Protein AF-A0A316LU57-F1 (afdb_monomer_lite)

Sequence (268 aa):
MQSTTDGSRRRGNLIFAAIFVLILFAVPAATWLSPRQDISEIENRRLASAPELTRESLLSGDYFLDWETYFKDHVVLRGAMIKGNTWLSLNLLDRVVVNDIVPVENRLLPYLTPPTETGGAASAEAMADRLALLSEAVASYGGTFLYVGVPTQMTVFADEYPSYLYSGAELRAEAAAAFSAALAERDIAFLDMAQVFDENGGAKTYYMSTDHHYTLKGAFLVYQTLCERLTSMGYVIPTLTENDLLFSAVEAPFLGSRSRALYYLPRL

Foldseek 3Di:
DVVVVVVVVVVVVVVVVVVVVCCVPVFVVCLVVDDDDQADPLVGDGQQDQDDDDPVCVVVVVNVVSVVSNCQRRGPCNVVVLLVVLCCCVPPVVPCADLQWGDFDQAIDGADDDDPDQCLLVVLLVVLVVVLVVQVVQVVVVHGAEAEDDDWPLQQCLVRRDPPGHSCNVSVVVSVVSNVVSNVVSVHHYHYCQVVQCVVPGPNQFPDRQAGDGDVVNVLSSQQVVCVVVVVVVDDDDRDDPVNDDDDDDPDDDDYSNCSSSVVPDDD

Structure (mmCIF, N/CA/C/O backbone):
data_AF-A0A316LU57-F1
#
_entry.id   AF-A0A316LU57-F1
#
loop_
_atom_site.group_PDB
_atom_site.id
_atom_site.type_symbol
_atom_site.label_atom_id
_atom_site.label_alt_id
_atom_site.label_comp_id
_atom_site.label_asym_id
_atom_site.label_entity_id
_atom_site.label_seq_id
_atom_site.pdbx_PDB_ins_code
_atom_site.Cartn_x
_atom_site.Cartn_y
_atom_site.Cartn_z
_atom_site.occupancy
_atom_site.B_iso_or_equiv
_atom_site.auth_seq_id
_atom_site.auth_comp_id
_atom_site.auth_asym_id
_atom_site.auth_atom_id
_atom_site.pdbx_PDB_model_num
ATOM 1 N N . MET A 1 1 ? 30.767 18.022 -54.581 1.00 50.81 1 MET A N 1
ATOM 2 C CA . MET A 1 1 ? 30.118 18.057 -53.248 1.00 50.81 1 MET A CA 1
ATOM 3 C C . MET A 1 1 ? 29.005 17.011 -53.061 1.00 50.81 1 MET A C 1
ATOM 5 O O . MET A 1 1 ? 28.656 16.748 -51.923 1.00 50.81 1 MET A O 1
ATOM 9 N N . GLN A 1 2 ? 28.478 16.378 -54.126 1.00 50.75 2 GLN A N 1
ATOM 10 C CA . GLN A 1 2 ? 27.462 15.306 -54.041 1.00 50.75 2 GLN A CA 1
ATOM 11 C C . GLN A 1 2 ? 28.020 13.880 -53.819 1.00 50.75 2 GLN A C 1
ATOM 13 O O . GLN A 1 2 ? 27.315 13.045 -53.271 1.00 50.75 2 GLN A O 1
ATOM 18 N N . SER A 1 3 ? 29.268 13.569 -54.199 1.00 55.88 3 SER A N 1
ATOM 19 C CA . SER A 1 3 ? 29.820 12.206 -54.033 1.00 55.88 3 SER A CA 1
ATOM 20 C C . SER A 1 3 ? 30.297 11.898 -52.606 1.00 55.88 3 SER A C 1
ATOM 22 O O . SER A 1 3 ? 30.293 10.749 -52.169 1.00 55.88 3 SER A O 1
ATOM 24 N N . THR A 1 4 ? 30.686 12.925 -51.848 1.00 56.72 4 THR A N 1
ATOM 25 C CA . THR A 1 4 ? 31.168 12.787 -50.467 1.00 56.72 4 THR A CA 1
ATOM 26 C C . THR A 1 4 ? 30.031 12.528 -49.478 1.00 56.72 4 THR A C 1
ATOM 28 O O . THR A 1 4 ? 30.238 11.830 -48.484 1.00 56.72 4 THR A O 1
ATOM 31 N N . THR A 1 5 ? 28.829 13.038 -49.763 1.00 59.91 5 THR A N 1
ATOM 32 C CA . THR A 1 5 ? 27.614 12.831 -48.961 1.00 59.91 5 THR A CA 1
ATOM 33 C C . THR A 1 5 ? 26.999 11.446 -49.167 1.00 59.91 5 THR A C 1
ATOM 35 O O . THR A 1 5 ? 26.408 10.900 -48.240 1.00 59.91 5 THR A O 1
ATOM 38 N N . ASP A 1 6 ? 27.179 10.836 -50.339 1.00 64.00 6 ASP A N 1
ATOM 39 C CA . ASP A 1 6 ? 26.691 9.483 -50.631 1.00 64.00 6 ASP A CA 1
ATOM 40 C C . ASP A 1 6 ? 27.569 8.399 -49.970 1.00 64.00 6 ASP A C 1
ATOM 42 O O . ASP A 1 6 ? 27.085 7.479 -49.306 1.00 64.00 6 ASP A O 1
ATOM 46 N N . GLY A 1 7 ? 28.895 8.578 -50.013 1.00 72.25 7 GLY A N 1
ATOM 47 C CA . GLY A 1 7 ? 29.845 7.688 -49.337 1.00 72.25 7 GLY A CA 1
ATOM 48 C C . GLY A 1 7 ? 29.802 7.754 -47.802 1.00 72.25 7 GLY A C 1
ATOM 49 O O . GLY A 1 7 ? 30.147 6.773 -47.137 1.00 72.25 7 GLY A O 1
ATOM 50 N N . SER A 1 8 ? 29.403 8.884 -47.206 1.00 73.31 8 SER A N 1
ATOM 51 C CA . SER A 1 8 ? 29.189 8.990 -45.752 1.00 73.31 8 SER A CA 1
ATOM 52 C C . SER A 1 8 ? 27.861 8.361 -45.322 1.00 73.31 8 SER A C 1
ATOM 54 O O . SER A 1 8 ? 27.846 7.611 -44.347 1.00 73.31 8 SER A O 1
ATOM 56 N N . ARG A 1 9 ? 26.782 8.559 -46.093 1.00 78.88 9 ARG A N 1
ATOM 57 C CA . ARG A 1 9 ? 25.483 7.895 -45.879 1.00 78.88 9 ARG A CA 1
ATOM 58 C C . ARG A 1 9 ? 25.586 6.375 -45.985 1.00 78.88 9 ARG A C 1
ATOM 60 O O . ARG A 1 9 ? 25.105 5.673 -45.102 1.00 78.88 9 ARG A O 1
ATOM 67 N N . ARG A 1 10 ? 26.288 5.854 -46.998 1.00 84.69 10 ARG A N 1
ATOM 68 C CA . ARG A 1 10 ? 26.511 4.405 -47.157 1.00 84.69 10 ARG A CA 1
ATOM 69 C C . ARG A 1 10 ? 27.282 3.796 -45.983 1.00 84.69 10 ARG A C 1
ATOM 71 O O . ARG A 1 10 ? 26.919 2.724 -45.512 1.00 84.69 10 ARG A O 1
ATOM 78 N N . ARG A 1 11 ? 28.319 4.482 -45.485 1.00 89.25 11 ARG A N 1
ATOM 79 C CA . ARG A 1 11 ? 29.064 4.056 -44.285 1.00 89.25 11 ARG A CA 1
ATOM 80 C C . ARG A 1 11 ? 28.195 4.105 -43.029 1.00 89.25 11 ARG A C 1
ATOM 82 O O . ARG A 1 11 ? 28.211 3.147 -42.267 1.00 89.25 11 ARG A O 1
ATOM 89 N N . GLY A 1 12 ? 27.404 5.163 -42.854 1.00 91.44 12 GLY A N 1
ATOM 90 C CA . GLY A 1 12 ? 26.439 5.272 -41.757 1.00 91.44 12 GLY A CA 1
ATOM 91 C C . GLY A 1 12 ? 25.427 4.124 -41.753 1.00 91.44 12 GLY A C 1
ATOM 92 O O . GLY A 1 12 ? 25.248 3.476 -40.727 1.00 91.44 12 GLY A O 1
ATOM 93 N N . ASN A 1 13 ? 24.850 3.800 -42.913 1.00 93.12 13 ASN A N 1
ATOM 94 C CA . ASN A 1 13 ? 23.904 2.690 -43.054 1.00 93.12 13 ASN A CA 1
ATOM 95 C C . ASN A 1 13 ? 24.547 1.330 -42.753 1.00 93.12 13 ASN A C 1
ATOM 97 O O . ASN A 1 13 ? 23.922 0.496 -42.107 1.00 93.12 13 ASN A O 1
ATOM 101 N N . LEU A 1 14 ? 25.792 1.107 -43.190 1.00 94.38 14 LEU A N 1
ATOM 102 C CA . LEU A 1 14 ? 26.527 -0.126 -42.885 1.00 94.38 14 LEU A CA 1
ATOM 103 C C . LEU A 1 14 ? 26.808 -0.266 -41.387 1.00 94.38 14 LEU A C 1
ATOM 105 O O . LEU A 1 14 ? 26.618 -1.345 -40.837 1.00 94.38 14 LEU A O 1
ATOM 109 N N . ILE A 1 15 ? 27.221 0.817 -40.725 1.00 95.44 15 ILE A N 1
ATOM 110 C CA . ILE A 1 15 ? 27.455 0.826 -39.275 1.00 95.44 15 ILE A CA 1
ATOM 111 C C . ILE A 1 15 ? 26.146 0.556 -38.529 1.00 95.44 15 ILE A C 1
ATOM 113 O O . ILE A 1 15 ? 26.107 -0.313 -37.664 1.00 95.44 15 ILE A O 1
ATOM 117 N N . PHE A 1 16 ? 25.065 1.249 -38.894 1.00 95.12 16 PHE A N 1
ATOM 118 C CA . PHE A 1 16 ? 23.748 1.034 -38.299 1.00 95.12 16 PHE A CA 1
ATOM 119 C C . PHE A 1 16 ? 23.271 -0.412 -38.480 1.00 95.12 16 PHE A C 1
ATOM 121 O O . PHE A 1 16 ? 22.881 -1.049 -37.506 1.00 95.12 16 PHE A O 1
ATOM 128 N N . ALA A 1 17 ? 23.355 -0.955 -39.699 1.00 96.00 17 ALA A N 1
ATOM 129 C CA . ALA A 1 17 ? 22.967 -2.333 -39.983 1.00 96.00 17 ALA A CA 1
ATOM 130 C C . ALA A 1 17 ? 23.818 -3.341 -39.196 1.00 96.00 17 ALA A C 1
ATOM 132 O O . ALA A 1 17 ? 23.274 -4.290 -38.638 1.00 96.00 17 ALA A O 1
ATOM 133 N N . ALA A 1 18 ? 25.133 -3.119 -39.099 1.00 96.19 18 ALA A N 1
ATOM 134 C CA . ALA A 1 18 ? 26.024 -3.970 -38.315 1.00 96.19 18 ALA A CA 1
ATOM 135 C C . ALA A 1 18 ? 25.667 -3.951 -36.821 1.00 96.19 18 ALA A C 1
ATOM 137 O O . ALA A 1 18 ? 25.602 -5.009 -36.201 1.00 96.19 18 ALA A O 1
ATOM 138 N N . ILE A 1 19 ? 25.381 -2.774 -36.253 1.00 96.31 19 ILE A N 1
ATOM 139 C CA . ILE A 1 19 ? 24.942 -2.633 -34.856 1.00 96.31 19 ILE A CA 1
ATOM 140 C C . ILE A 1 19 ? 23.584 -3.307 -34.643 1.00 96.31 19 ILE A C 1
ATOM 142 O O . ILE A 1 19 ? 23.409 -4.030 -33.666 1.00 96.31 19 ILE A O 1
ATOM 146 N N . PHE A 1 20 ? 22.634 -3.105 -35.556 1.00 96.06 20 PHE A N 1
ATOM 147 C CA . PHE A 1 20 ? 21.313 -3.721 -35.476 1.00 96.06 20 PHE A CA 1
ATOM 148 C C . PHE A 1 20 ? 21.409 -5.249 -35.474 1.00 96.06 20 PHE A C 1
ATOM 150 O O . PHE A 1 20 ? 20.868 -5.893 -34.580 1.00 96.06 20 PHE A O 1
ATOM 157 N N . VAL A 1 21 ? 22.153 -5.824 -36.424 1.00 96.62 21 VAL A N 1
ATOM 158 C CA . VAL A 1 21 ? 22.388 -7.273 -36.500 1.00 96.62 21 VAL A CA 1
ATOM 159 C C . VAL A 1 21 ? 23.116 -7.772 -35.253 1.00 96.62 21 VAL A C 1
ATOM 161 O O . VAL A 1 21 ? 22.731 -8.798 -34.695 1.00 96.62 21 VAL A O 1
ATOM 164 N N . LEU A 1 22 ? 24.125 -7.038 -34.774 1.00 95.94 22 LEU A N 1
ATOM 165 C CA . LEU A 1 22 ? 24.831 -7.384 -33.543 1.00 95.94 22 LEU A CA 1
ATOM 166 C C . LEU A 1 22 ? 23.862 -7.477 -32.361 1.00 95.94 22 LEU A C 1
ATOM 168 O O . LEU A 1 22 ? 23.855 -8.494 -31.681 1.00 95.94 22 LEU A O 1
ATOM 172 N N . ILE A 1 23 ? 23.025 -6.463 -32.131 1.00 93.56 23 ILE A N 1
ATOM 173 C CA . ILE A 1 23 ? 22.055 -6.451 -31.023 1.00 93.56 23 ILE A CA 1
ATOM 174 C C . ILE A 1 23 ? 21.020 -7.568 -31.191 1.00 93.56 23 ILE A C 1
ATOM 176 O O . ILE A 1 23 ? 20.732 -8.278 -30.225 1.00 93.56 23 ILE A O 1
ATOM 180 N N . LEU A 1 24 ? 20.509 -7.752 -32.415 1.00 93.50 24 LEU A N 1
ATOM 181 C CA . LEU A 1 24 ? 19.488 -8.745 -32.750 1.00 93.50 24 LEU A CA 1
ATOM 182 C C . LEU A 1 24 ? 19.906 -10.166 -32.360 1.00 93.50 24 LEU A C 1
ATOM 184 O O . LEU A 1 24 ? 19.064 -10.936 -31.910 1.00 93.50 24 LEU A O 1
ATOM 188 N N . PHE A 1 25 ? 21.189 -10.509 -32.499 1.00 94.25 25 PHE A N 1
ATOM 189 C CA . PHE A 1 25 ? 21.699 -11.831 -32.125 1.00 94.25 25 PHE A CA 1
ATOM 190 C C . PHE A 1 25 ? 22.357 -11.866 -30.741 1.00 94.25 25 PHE A C 1
ATOM 192 O O . PHE A 1 25 ? 22.229 -12.865 -30.032 1.00 94.25 25 PHE A O 1
ATOM 199 N N . ALA A 1 26 ? 23.027 -10.791 -30.319 1.00 93.69 26 ALA A N 1
ATOM 200 C CA . ALA A 1 26 ? 23.729 -10.752 -29.039 1.00 93.69 26 ALA A CA 1
ATOM 201 C C . ALA A 1 26 ? 22.768 -10.775 -27.844 1.00 93.69 26 ALA A C 1
ATOM 203 O O . ALA A 1 26 ? 23.046 -11.478 -26.876 1.00 93.69 26 ALA A O 1
ATOM 204 N N . VAL A 1 27 ? 21.640 -10.054 -27.897 1.00 91.25 27 VAL A N 1
ATOM 205 C CA . VAL A 1 27 ? 20.688 -9.997 -26.771 1.00 91.25 27 VAL A CA 1
ATOM 206 C C . VAL A 1 27 ? 20.022 -11.356 -26.514 1.00 91.25 27 VAL A C 1
ATOM 208 O O . VAL A 1 27 ? 20.055 -11.801 -25.363 1.00 91.25 27 VAL A O 1
ATOM 211 N N . PRO A 1 28 ? 19.481 -12.073 -27.522 1.00 90.56 28 PRO A N 1
ATOM 212 C CA . PRO A 1 28 ? 18.966 -13.426 -27.312 1.00 90.56 28 PRO A CA 1
ATOM 213 C C . PRO A 1 28 ? 20.042 -14.410 -26.850 1.00 90.56 28 PRO A C 1
ATOM 215 O O . PRO A 1 28 ? 19.800 -15.176 -25.920 1.00 90.56 28 PRO A O 1
ATOM 218 N N . ALA A 1 29 ? 21.245 -14.362 -27.437 1.00 92.62 29 ALA A N 1
ATOM 219 C CA . ALA A 1 29 ? 22.346 -15.235 -27.029 1.00 92.62 29 ALA A CA 1
ATOM 220 C C . ALA A 1 29 ? 22.751 -14.994 -25.565 1.00 92.62 29 ALA A C 1
ATOM 222 O O . ALA A 1 29 ? 22.874 -15.937 -24.788 1.00 92.62 29 ALA A O 1
ATOM 223 N N . ALA A 1 30 ? 22.895 -13.732 -25.159 1.00 92.44 30 ALA A N 1
ATOM 224 C CA . ALA A 1 30 ? 23.209 -13.368 -23.782 1.00 92.44 30 ALA A CA 1
ATOM 225 C C . ALA A 1 30 ? 22.071 -13.719 -22.810 1.00 92.44 30 ALA A C 1
ATOM 227 O O . ALA A 1 30 ? 22.340 -14.171 -21.700 1.00 92.44 30 ALA A O 1
ATOM 228 N N . THR A 1 31 ? 20.812 -13.568 -23.226 1.00 90.31 31 THR A N 1
ATOM 229 C CA . THR A 1 31 ? 19.633 -13.996 -22.452 1.00 90.31 31 THR A CA 1
ATOM 230 C C . THR A 1 31 ? 19.647 -15.506 -22.223 1.00 90.31 31 THR A C 1
ATOM 232 O O . THR A 1 31 ? 19.465 -15.960 -21.099 1.00 90.31 31 THR A O 1
ATOM 235 N N . TRP A 1 32 ? 19.942 -16.288 -23.263 1.00 87.12 32 TRP A N 1
ATOM 236 C CA . TRP A 1 32 ? 20.039 -17.744 -23.166 1.00 87.12 32 TRP A CA 1
ATOM 237 C C . TRP A 1 32 ? 21.172 -18.211 -22.241 1.00 87.12 32 TRP A C 1
ATOM 239 O O . TRP A 1 32 ? 21.020 -19.203 -21.531 1.00 87.12 32 TRP A O 1
ATOM 249 N N . LEU A 1 33 ? 22.302 -17.497 -22.250 1.00 90.69 33 LEU A N 1
ATOM 250 C CA . LEU A 1 33 ? 23.483 -17.801 -21.434 1.00 90.69 33 LEU A CA 1
ATOM 251 C C . LEU A 1 33 ? 23.401 -17.264 -19.996 1.00 90.69 33 LEU A C 1
ATOM 253 O O . LEU A 1 33 ? 24.218 -17.648 -19.160 1.00 90.69 33 LEU A O 1
ATOM 257 N N . SER A 1 34 ? 22.465 -16.358 -19.705 1.00 86.38 34 SER A N 1
ATOM 258 C CA . SER A 1 34 ? 22.347 -15.744 -18.381 1.00 86.38 34 SER A CA 1
ATOM 259 C C . SER A 1 34 ? 21.804 -16.739 -17.347 1.00 86.38 34 SER A C 1
ATOM 261 O O . SER A 1 34 ? 20.957 -17.572 -17.685 1.00 86.38 34 SER A O 1
ATOM 263 N N . PRO A 1 35 ? 22.244 -16.655 -16.076 1.00 85.00 35 PRO A N 1
ATOM 264 C CA . PRO A 1 35 ? 21.660 -17.443 -14.998 1.00 85.00 35 PRO A CA 1
ATOM 265 C C . PRO A 1 35 ? 20.152 -17.207 -14.919 1.00 85.00 35 PRO A C 1
ATOM 267 O O . PRO A 1 35 ? 19.694 -16.063 -14.927 1.00 85.00 35 PRO A O 1
ATOM 270 N N . ARG A 1 36 ? 19.386 -18.294 -14.844 1.00 84.38 36 ARG A N 1
ATOM 271 C CA . ARG A 1 36 ? 17.930 -18.214 -14.727 1.00 84.38 36 ARG A CA 1
ATOM 272 C C . ARG A 1 36 ? 17.544 -17.831 -13.304 1.00 84.38 36 ARG A C 1
ATOM 274 O O . ARG A 1 36 ? 18.187 -18.260 -12.347 1.00 84.38 36 ARG A O 1
ATOM 281 N N . GLN A 1 37 ? 16.501 -17.020 -13.189 1.00 84.94 37 GLN A N 1
ATOM 282 C CA . GLN A 1 37 ? 15.924 -16.602 -11.920 1.00 84.94 37 GLN A CA 1
ATOM 283 C C . GLN A 1 37 ? 14.461 -17.022 -11.912 1.00 84.94 37 GLN A C 1
ATOM 285 O O . GLN A 1 37 ? 13.738 -16.730 -12.854 1.00 84.94 37 GLN A O 1
ATOM 290 N N . ASP A 1 38 ? 14.009 -17.661 -10.840 1.00 89.50 38 ASP A N 1
ATOM 291 C CA . ASP A 1 38 ? 12.598 -18.051 -10.725 1.00 89.50 38 ASP A CA 1
ATOM 292 C C . ASP A 1 38 ? 11.740 -16.932 -10.115 1.00 89.50 38 ASP A C 1
ATOM 294 O O . ASP A 1 38 ? 10.510 -16.962 -10.175 1.00 89.50 38 ASP A O 1
ATOM 298 N N . ILE A 1 39 ? 12.383 -15.943 -9.488 1.00 89.81 39 ILE A N 1
ATOM 299 C CA . ILE A 1 39 ? 11.737 -14.878 -8.723 1.00 89.81 39 ILE A CA 1
ATOM 300 C C . ILE A 1 39 ? 12.392 -13.540 -9.066 1.00 89.81 39 ILE A C 1
ATOM 302 O O . ILE A 1 39 ? 13.615 -13.414 -9.060 1.00 89.81 39 ILE A O 1
ATOM 306 N N . SER A 1 40 ? 11.559 -12.527 -9.305 1.00 89.31 40 SER A N 1
ATOM 307 C CA . SER A 1 40 ? 11.976 -11.127 -9.320 1.00 89.31 40 SER A CA 1
ATOM 308 C C . SER A 1 40 ? 11.732 -10.524 -7.943 1.00 89.31 40 SER A C 1
ATOM 310 O O . SER A 1 40 ? 10.586 -10.305 -7.548 1.00 89.31 40 SER A O 1
ATOM 312 N N . GLU A 1 41 ? 12.806 -10.249 -7.201 1.00 87.81 41 GLU A N 1
ATOM 313 C CA . GLU A 1 41 ? 12.719 -9.632 -5.870 1.00 87.81 41 GLU A CA 1
ATOM 314 C C . GLU A 1 41 ? 12.134 -8.216 -5.932 1.00 87.81 41 GLU A C 1
ATOM 316 O O . GLU A 1 41 ? 11.366 -7.826 -5.054 1.00 87.81 41 GLU A O 1
ATOM 321 N N . ILE A 1 42 ? 12.459 -7.460 -6.989 1.00 88.81 42 ILE A N 1
ATOM 322 C CA . ILE A 1 42 ? 11.972 -6.090 -7.190 1.00 88.81 42 ILE A CA 1
ATOM 323 C C . ILE A 1 42 ? 10.477 -6.078 -7.517 1.00 88.81 42 ILE A C 1
ATOM 325 O O . ILE A 1 42 ? 9.725 -5.306 -6.931 1.00 88.81 42 ILE A O 1
ATOM 329 N N . GLU A 1 43 ? 10.014 -6.942 -8.417 1.00 85.06 43 GLU A N 1
ATOM 330 C CA . GLU A 1 43 ? 8.584 -7.003 -8.756 1.00 85.06 43 GLU A CA 1
ATOM 331 C C . GLU A 1 43 ? 7.772 -7.851 -7.772 1.00 85.06 43 GLU A C 1
ATOM 333 O O . GLU A 1 43 ? 6.548 -7.863 -7.851 1.00 85.06 43 GLU A O 1
ATOM 338 N N . ASN A 1 44 ? 8.435 -8.557 -6.850 1.00 88.69 44 ASN A N 1
ATOM 339 C CA . ASN A 1 44 ? 7.812 -9.439 -5.866 1.00 88.69 44 ASN A CA 1
ATOM 340 C C . ASN A 1 44 ? 6.886 -10.492 -6.493 1.00 88.69 44 ASN A C 1
ATOM 342 O O . ASN A 1 44 ? 5.774 -10.726 -6.016 1.00 88.69 44 ASN A O 1
ATOM 346 N N . ARG A 1 45 ? 7.343 -11.119 -7.581 1.00 91.12 45 ARG A N 1
ATOM 347 C CA . ARG A 1 45 ? 6.594 -12.160 -8.293 1.00 91.12 45 ARG A CA 1
ATOM 348 C C . ARG A 1 45 ? 7.506 -13.266 -8.799 1.00 91.12 45 ARG A C 1
ATOM 350 O O . ARG A 1 45 ? 8.709 -13.068 -8.979 1.00 91.12 45 ARG A O 1
ATOM 357 N N . ARG A 1 46 ? 6.901 -14.414 -9.095 1.00 93.44 46 ARG A N 1
ATOM 358 C CA . ARG A 1 46 ? 7.558 -15.468 -9.867 1.00 93.44 46 ARG A CA 1
ATOM 359 C C . ARG A 1 46 ? 7.695 -15.047 -11.328 1.00 93.44 46 ARG A C 1
ATOM 361 O O . ARG A 1 46 ? 6.805 -14.388 -11.876 1.00 93.44 46 ARG A O 1
ATOM 368 N N . LEU A 1 47 ? 8.821 -15.413 -11.924 1.00 93.00 47 LEU A N 1
ATOM 369 C CA . LEU A 1 47 ? 9.054 -15.275 -13.354 1.00 93.00 47 LEU A CA 1
ATOM 370 C C . LEU A 1 47 ? 8.475 -16.489 -14.080 1.00 93.00 47 LEU A C 1
ATOM 372 O O . LEU A 1 47 ? 8.382 -17.581 -13.511 1.00 93.00 47 LEU A O 1
ATOM 376 N N . ALA A 1 48 ? 8.041 -16.287 -15.321 1.00 93.25 48 ALA A N 1
ATOM 377 C CA . ALA A 1 48 ? 7.479 -17.358 -16.130 1.00 93.25 48 ALA A CA 1
ATOM 378 C C . ALA A 1 48 ? 8.481 -18.511 -16.278 1.00 93.25 48 ALA A C 1
ATOM 380 O O . ALA A 1 48 ? 9.657 -18.296 -16.552 1.00 93.25 48 ALA A O 1
ATOM 381 N N . SER A 1 49 ? 8.029 -19.747 -16.094 1.00 91.75 49 SER A N 1
ATOM 382 C CA . SER A 1 49 ? 8.860 -20.927 -16.342 1.00 91.75 49 SER A CA 1
ATOM 383 C C . SER A 1 49 ? 8.905 -21.249 -17.835 1.00 91.75 49 SER A C 1
ATOM 385 O O . SER A 1 49 ? 8.062 -20.785 -18.602 1.00 91.75 49 SER A O 1
ATOM 387 N N . ALA A 1 50 ? 9.904 -22.025 -18.263 1.00 90.38 50 ALA A N 1
ATOM 388 C CA . ALA A 1 50 ? 9.971 -22.464 -19.653 1.00 90.38 50 ALA A CA 1
ATOM 389 C C . ALA A 1 50 ? 8.715 -23.297 -19.977 1.00 90.38 50 ALA A C 1
ATOM 391 O O . ALA A 1 50 ? 8.423 -24.231 -19.225 1.00 90.38 50 ALA A O 1
ATOM 392 N N . PRO A 1 51 ? 7.971 -22.972 -21.046 1.00 91.38 51 PRO A N 1
ATOM 393 C CA . PRO A 1 51 ? 6.711 -23.641 -21.331 1.00 91.38 51 PRO A CA 1
ATOM 394 C C . PRO A 1 51 ? 6.915 -25.090 -21.762 1.00 91.38 51 PRO A C 1
ATOM 396 O O . PRO A 1 51 ? 7.873 -25.434 -22.462 1.00 91.38 51 PRO A O 1
ATOM 399 N N . GLU A 1 52 ? 5.968 -25.937 -21.374 1.00 92.62 52 GLU A N 1
ATOM 400 C CA . GLU A 1 52 ? 5.934 -27.338 -21.771 1.00 92.62 52 GLU A CA 1
ATOM 401 C C . GLU A 1 52 ? 5.187 -27.503 -23.099 1.00 92.62 52 GLU A C 1
ATOM 403 O O . GLU A 1 52 ? 4.089 -26.978 -23.308 1.00 92.62 52 GLU A O 1
ATOM 408 N N . LEU A 1 53 ? 5.791 -28.253 -24.021 1.00 94.00 53 LEU A N 1
ATOM 409 C CA . LEU A 1 53 ? 5.172 -28.554 -25.304 1.00 94.00 53 LEU A CA 1
ATOM 410 C C . LEU A 1 53 ? 4.140 -29.674 -25.133 1.00 94.00 53 LEU A C 1
ATOM 412 O O . LEU A 1 53 ? 4.502 -30.840 -24.964 1.00 94.00 53 LEU A O 1
ATOM 416 N N . THR A 1 54 ? 2.860 -29.328 -25.251 1.00 95.25 54 THR A N 1
ATOM 417 C CA . THR A 1 54 ? 1.740 -30.276 -25.302 1.00 95.25 54 THR A CA 1
ATOM 418 C C . THR A 1 54 ? 0.950 -30.077 -26.595 1.00 95.25 54 THR A C 1
ATOM 420 O O . THR A 1 54 ? 1.126 -29.085 -27.307 1.00 95.25 54 THR A O 1
ATOM 423 N N . ARG A 1 55 ? 0.103 -31.046 -26.968 1.00 94.31 55 ARG A N 1
ATOM 424 C CA . ARG A 1 55 ? -0.715 -30.912 -28.189 1.00 94.31 55 ARG A CA 1
ATOM 425 C C . ARG A 1 55 ? -1.737 -29.795 -28.027 1.00 94.31 55 ARG A C 1
ATOM 427 O O . ARG A 1 55 ? -1.989 -29.051 -28.967 1.00 94.31 55 ARG A O 1
ATOM 434 N N . GLU A 1 56 ? -2.289 -29.693 -26.830 1.00 94.50 56 GLU A N 1
ATOM 435 C CA . GLU A 1 56 ? -3.267 -28.700 -26.429 1.00 94.50 56 GLU A CA 1
ATOM 436 C C . GLU A 1 56 ? -2.658 -27.294 -26.505 1.00 94.50 56 GLU A C 1
ATOM 438 O O . GLU A 1 56 ? -3.215 -26.456 -27.211 1.00 94.50 56 GLU A O 1
ATOM 443 N N . SER A 1 57 ? -1.483 -27.064 -25.894 1.00 90.81 57 SER A N 1
ATOM 444 C CA . SER A 1 57 ? -0.818 -25.746 -25.897 1.00 90.81 57 SER A CA 1
ATOM 445 C C . SER A 1 57 ? -0.334 -25.315 -27.282 1.00 90.81 57 SER A C 1
ATOM 447 O O . SER A 1 57 ? -0.291 -24.123 -27.595 1.00 90.81 57 SER A O 1
ATOM 449 N N . LEU A 1 58 ? 0.011 -26.277 -28.144 1.00 93.88 58 LEU A N 1
ATOM 450 C CA . LEU A 1 58 ? 0.398 -25.995 -29.523 1.00 93.88 58 LEU A CA 1
ATOM 451 C C . LEU A 1 58 ? -0.803 -25.592 -30.390 1.00 93.88 58 LEU A C 1
ATOM 453 O O . LEU A 1 58 ? -0.682 -24.680 -31.205 1.00 93.88 58 LEU A O 1
ATOM 457 N N . LEU A 1 59 ? -1.946 -26.272 -30.238 1.00 95.25 59 LEU A N 1
ATOM 458 C CA . LEU A 1 59 ? -3.155 -25.994 -31.022 1.00 95.25 59 LEU A CA 1
ATOM 459 C C . LEU A 1 59 ? -3.891 -24.736 -30.546 1.00 95.25 59 LEU A C 1
ATOM 461 O O . LEU A 1 59 ? -4.498 -24.059 -31.374 1.00 95.25 59 LEU A O 1
ATOM 465 N N . SER A 1 60 ? -3.839 -24.418 -29.248 1.00 95.00 60 SER A N 1
ATOM 466 C CA . SER A 1 60 ? -4.401 -23.173 -28.707 1.00 95.00 60 SER A CA 1
ATOM 467 C C . SER A 1 60 ? -3.550 -21.943 -29.040 1.00 95.00 60 SER A C 1
ATOM 469 O O . SER A 1 60 ? -4.080 -20.837 -29.116 1.00 95.00 60 SER A O 1
ATOM 471 N N . GLY A 1 61 ? -2.247 -22.134 -29.278 1.00 92.75 61 GLY A N 1
ATOM 472 C CA . GLY A 1 61 ? -1.273 -21.058 -29.478 1.00 92.75 61 GLY A CA 1
ATOM 473 C C . GLY A 1 61 ? -0.601 -20.585 -28.185 1.00 92.75 61 GLY A C 1
ATOM 474 O O . GLY A 1 61 ? 0.361 -19.814 -28.257 1.00 92.75 61 GLY A O 1
ATOM 475 N N . ASP A 1 62 ? -1.037 -21.092 -27.028 1.00 93.81 62 ASP A N 1
ATOM 476 C CA . ASP A 1 62 ? -0.515 -20.709 -25.710 1.00 93.81 62 ASP A CA 1
ATOM 477 C C . ASP A 1 62 ? 0.983 -20.992 -25.590 1.00 93.81 62 ASP A C 1
ATOM 479 O O . ASP A 1 62 ? 1.719 -20.172 -25.055 1.00 93.81 62 ASP A O 1
ATOM 483 N N . TYR A 1 63 ? 1.475 -22.076 -26.204 1.00 93.81 63 TYR A N 1
ATOM 484 C CA . TYR A 1 63 ? 2.903 -22.411 -26.195 1.00 93.81 63 TYR A CA 1
ATOM 485 C C . TYR A 1 63 ? 3.791 -21.251 -26.680 1.00 93.81 63 TYR A C 1
ATOM 487 O O . TYR A 1 63 ? 4.863 -21.004 -26.127 1.00 93.81 63 TYR A O 1
ATOM 495 N N . PHE A 1 64 ? 3.356 -20.511 -27.705 1.00 93.12 64 PHE A N 1
ATOM 496 C CA . PHE A 1 64 ? 4.124 -19.385 -28.244 1.00 93.12 64 PHE A CA 1
ATOM 497 C C . PHE A 1 64 ? 3.984 -18.121 -27.388 1.00 93.12 64 PHE A C 1
ATOM 499 O O . PHE A 1 64 ? 4.965 -17.397 -27.214 1.00 93.12 64 PHE A O 1
ATOM 506 N N . LEU A 1 65 ? 2.794 -17.877 -26.830 1.00 93.12 65 LEU A N 1
ATOM 507 C CA . LEU A 1 65 ? 2.538 -16.760 -25.913 1.00 93.12 65 LEU A CA 1
ATOM 508 C C . LEU A 1 65 ? 3.310 -16.923 -24.597 1.00 93.12 65 LEU A C 1
ATOM 510 O O . LEU A 1 65 ? 3.872 -15.959 -24.068 1.00 93.12 65 LEU A O 1
ATOM 514 N N . ASP A 1 66 ? 3.410 -18.152 -24.102 1.00 93.94 66 ASP A N 1
ATOM 515 C CA . ASP A 1 66 ? 4.177 -18.476 -22.906 1.00 93.94 66 ASP A CA 1
ATOM 516 C C . ASP A 1 66 ? 5.676 -18.310 -23.153 1.00 93.94 66 ASP A C 1
ATOM 518 O O . ASP A 1 66 ? 6.380 -17.782 -22.294 1.00 93.94 66 ASP A O 1
ATOM 522 N N . TRP A 1 67 ? 6.176 -18.665 -24.343 1.00 92.56 67 TRP A N 1
ATOM 523 C CA . TRP A 1 67 ? 7.557 -18.353 -24.726 1.00 92.56 67 TRP A CA 1
ATOM 524 C C . TRP A 1 67 ? 7.808 -16.846 -24.787 1.00 92.56 67 TRP A C 1
ATOM 526 O O . TRP A 1 67 ? 8.844 -16.385 -24.308 1.00 92.56 67 TRP A O 1
ATOM 536 N N . GLU A 1 68 ? 6.878 -16.060 -25.337 1.00 90.50 68 GLU A N 1
ATOM 537 C CA . GLU A 1 68 ? 6.992 -14.598 -25.341 1.00 90.50 68 GLU A CA 1
ATOM 538 C C . GLU A 1 68 ? 7.067 -14.046 -23.909 1.00 90.50 68 GLU A C 1
ATOM 540 O O . GLU A 1 68 ? 7.929 -13.216 -23.605 1.00 90.50 68 GLU A O 1
ATOM 545 N N . THR A 1 69 ? 6.212 -14.546 -23.018 1.00 91.81 69 THR A N 1
ATOM 546 C CA . THR A 1 69 ? 6.196 -14.172 -21.597 1.00 91.81 69 THR A CA 1
ATOM 547 C C . THR A 1 69 ? 7.493 -14.586 -20.898 1.00 91.81 69 THR A C 1
ATOM 549 O O . THR A 1 69 ? 8.123 -13.765 -20.228 1.00 91.81 69 THR A O 1
ATOM 552 N N . TYR A 1 70 ? 7.954 -15.817 -21.126 1.00 92.00 70 TYR A N 1
ATOM 553 C CA . TYR A 1 70 ? 9.222 -16.338 -20.618 1.00 92.00 70 TYR A CA 1
ATOM 554 C C . TYR A 1 70 ? 10.399 -15.455 -21.028 1.00 92.00 70 TYR A C 1
ATOM 556 O O . TYR A 1 70 ? 11.182 -15.027 -20.177 1.00 92.00 70 TYR A O 1
ATOM 564 N N . PHE A 1 71 ? 10.520 -15.132 -22.319 1.00 89.56 71 PHE A N 1
ATOM 565 C CA . PHE A 1 71 ? 11.617 -14.298 -22.795 1.00 89.56 71 PHE A CA 1
ATOM 566 C C . PHE A 1 71 ? 11.536 -12.882 -22.231 1.00 89.56 71 PHE A C 1
ATOM 568 O O . PHE A 1 71 ? 12.564 -12.385 -21.779 1.00 89.56 71 PHE A O 1
ATOM 575 N N . LYS A 1 72 ? 10.348 -12.257 -22.177 1.00 89.25 72 LYS A N 1
ATOM 5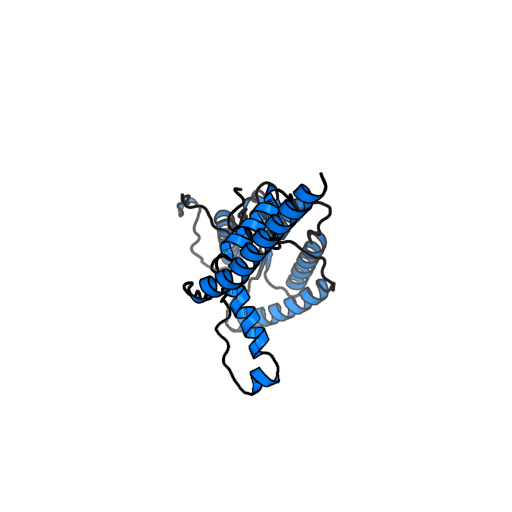76 C CA . LYS A 1 72 ? 10.154 -10.929 -21.559 1.00 89.25 72 LYS A CA 1
ATOM 577 C C . LYS A 1 72 ? 10.625 -10.878 -20.109 1.00 89.25 72 LYS A C 1
ATOM 579 O O . LYS A 1 72 ? 11.166 -9.854 -19.692 1.00 89.25 72 LYS A O 1
ATOM 584 N N . ASP A 1 73 ? 10.432 -11.959 -19.364 1.00 91.25 73 ASP A N 1
ATOM 585 C CA . ASP A 1 73 ? 10.850 -12.068 -17.968 1.00 91.25 73 ASP A CA 1
ATOM 586 C C . ASP A 1 73 ? 12.360 -12.268 -17.815 1.00 91.25 73 ASP A C 1
ATOM 588 O O . ASP A 1 73 ? 12.962 -11.722 -16.891 1.00 91.25 73 ASP A O 1
ATOM 592 N N . HIS A 1 74 ? 12.977 -12.987 -18.752 1.00 90.88 74 HIS A N 1
ATOM 593 C CA . HIS A 1 74 ? 14.371 -13.420 -18.655 1.00 90.88 74 HIS A CA 1
ATOM 594 C C . HIS A 1 74 ? 15.359 -12.585 -19.472 1.00 90.88 74 HIS A C 1
ATOM 596 O O . HIS A 1 74 ? 16.558 -12.850 -19.391 1.00 90.88 74 HIS A O 1
ATOM 602 N N . VAL A 1 75 ? 14.897 -11.592 -20.249 1.00 91.81 75 VAL A N 1
ATOM 603 C CA . VAL A 1 75 ? 15.775 -10.735 -21.064 1.00 91.81 75 VAL A CA 1
ATOM 604 C C . VAL A 1 75 ? 16.955 -10.227 -20.233 1.00 91.81 75 VAL A C 1
ATOM 606 O O . VAL A 1 75 ? 16.796 -9.633 -19.162 1.00 91.81 75 VAL A O 1
ATOM 609 N N . VAL A 1 76 ? 18.164 -10.426 -20.760 1.00 91.75 76 VAL A N 1
ATOM 610 C CA . VAL A 1 76 ? 19.390 -9.935 -20.128 1.00 91.75 76 VAL A CA 1
ATOM 611 C C . VAL A 1 76 ? 19.302 -8.424 -19.886 1.00 91.75 76 VAL A C 1
ATOM 613 O O . VAL A 1 76 ? 18.785 -7.672 -20.709 1.00 91.75 76 VAL A O 1
ATOM 616 N N . LEU A 1 77 ? 19.806 -7.957 -18.742 1.00 89.88 77 LEU A N 1
ATOM 617 C CA . LEU A 1 77 ? 19.741 -6.549 -18.323 1.00 89.88 77 LEU A CA 1
ATOM 618 C C . LEU A 1 77 ? 18.323 -5.982 -18.114 1.00 89.88 77 LEU A C 1
ATOM 620 O O . LEU A 1 77 ? 18.204 -4.777 -17.894 1.00 89.88 77 LEU A O 1
ATOM 624 N N . ARG A 1 78 ? 17.253 -6.793 -18.103 1.00 90.06 78 ARG A N 1
ATOM 625 C CA . ARG A 1 78 ? 15.874 -6.321 -17.864 1.00 90.06 78 ARG A CA 1
ATOM 626 C C . ARG A 1 78 ? 15.759 -5.402 -16.649 1.00 90.06 78 ARG A C 1
ATOM 628 O O . ARG A 1 78 ? 15.265 -4.285 -16.771 1.00 90.06 78 ARG A O 1
ATOM 635 N N . GLY A 1 79 ? 16.274 -5.835 -15.497 1.00 89.56 79 GLY A N 1
ATOM 636 C CA . GLY A 1 79 ? 16.250 -5.025 -14.275 1.00 89.56 79 GLY A CA 1
ATOM 637 C C . GLY A 1 79 ? 16.959 -3.675 -14.437 1.00 89.56 79 GLY A C 1
ATOM 638 O O . GLY A 1 79 ? 16.454 -2.657 -13.971 1.00 89.56 79 GLY A O 1
ATOM 639 N N . ALA A 1 80 ? 18.084 -3.640 -15.158 1.00 92.00 80 ALA A N 1
ATOM 640 C CA . ALA A 1 80 ? 18.808 -2.403 -15.443 1.00 92.00 80 ALA A CA 1
ATOM 641 C C . ALA A 1 80 ? 18.040 -1.490 -16.413 1.00 92.00 80 ALA A C 1
ATOM 643 O O . ALA A 1 80 ? 18.005 -0.280 -16.200 1.00 92.00 80 ALA A O 1
ATOM 644 N N . MET A 1 81 ? 17.381 -2.053 -17.432 1.00 92.38 81 MET A N 1
ATOM 645 C CA . MET A 1 81 ? 16.555 -1.291 -18.376 1.00 92.38 81 MET A CA 1
ATOM 646 C C . MET A 1 81 ? 15.347 -0.657 -17.689 1.00 92.38 81 MET A C 1
ATOM 648 O O . MET A 1 81 ? 15.103 0.536 -17.864 1.00 92.38 81 MET A O 1
ATOM 652 N N . ILE A 1 82 ? 14.623 -1.413 -16.859 1.00 92.94 82 ILE A N 1
ATOM 653 C CA . ILE A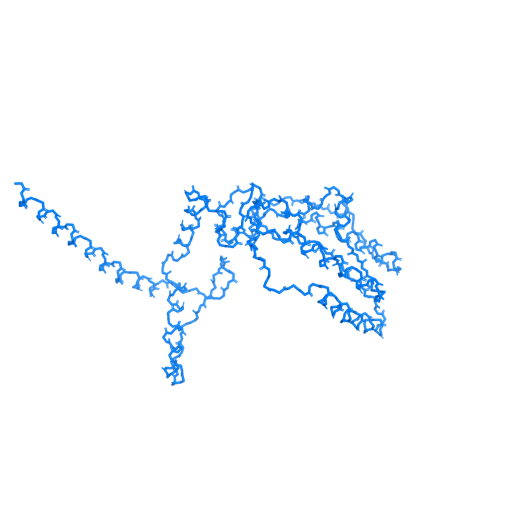 1 82 ? 13.458 -0.879 -16.142 1.00 92.94 82 ILE A CA 1
ATOM 654 C C . ILE A 1 82 ? 13.901 0.154 -15.100 1.00 92.94 82 ILE A C 1
ATOM 656 O O . ILE A 1 82 ? 13.292 1.222 -15.007 1.00 92.94 82 ILE A O 1
ATOM 660 N N . LYS A 1 83 ? 15.004 -0.093 -14.377 1.00 95.31 83 LYS A N 1
ATOM 661 C CA . LYS A 1 83 ? 15.597 0.900 -13.468 1.00 95.31 83 LYS A CA 1
ATOM 662 C C . LYS A 1 83 ? 15.995 2.177 -14.210 1.00 95.31 83 LYS A C 1
ATOM 664 O O . LYS A 1 83 ? 15.692 3.266 -13.736 1.00 95.31 83 LYS A O 1
ATOM 669 N N . GLY A 1 84 ? 16.629 2.057 -15.377 1.00 96.62 84 GLY A N 1
ATOM 670 C CA . GLY A 1 84 ? 16.998 3.193 -16.224 1.00 96.62 84 GLY A CA 1
ATOM 671 C C . GLY A 1 84 ? 15.782 3.980 -16.714 1.00 96.62 84 GLY A C 1
ATOM 672 O O . GLY A 1 84 ? 15.764 5.203 -16.612 1.00 96.62 84 GLY A O 1
ATOM 673 N N . ASN A 1 85 ? 14.729 3.288 -17.160 1.00 95.62 85 ASN A N 1
ATOM 674 C CA . ASN A 1 85 ? 13.466 3.913 -17.555 1.00 95.62 85 ASN A CA 1
ATOM 675 C C . ASN A 1 85 ? 12.767 4.618 -16.379 1.00 95.62 85 ASN A C 1
ATOM 677 O O . ASN A 1 85 ? 12.234 5.716 -16.538 1.00 95.62 85 ASN A O 1
ATOM 681 N N . THR A 1 86 ? 12.799 4.009 -15.192 1.00 96.50 86 THR A N 1
ATOM 682 C CA . THR A 1 86 ? 12.258 4.594 -13.956 1.00 96.50 86 THR A CA 1
ATOM 683 C C . THR A 1 86 ? 13.042 5.851 -13.582 1.00 96.50 86 THR A C 1
ATOM 685 O O . THR A 1 86 ? 12.448 6.894 -13.334 1.00 96.50 86 THR A O 1
ATOM 688 N N . TRP A 1 87 ? 14.377 5.790 -13.623 1.00 96.75 87 TRP A N 1
ATOM 689 C CA . TRP A 1 87 ? 15.242 6.941 -13.368 1.00 96.75 87 TRP A CA 1
ATOM 690 C C . TRP A 1 87 ? 14.971 8.084 -14.348 1.00 96.75 87 TRP A C 1
ATOM 692 O O . TRP A 1 87 ? 14.776 9.213 -13.910 1.00 96.75 87 TRP A O 1
ATOM 702 N N . LEU A 1 88 ? 14.886 7.787 -15.648 1.00 96.94 88 LEU A N 1
ATOM 703 C CA . LEU A 1 88 ? 14.561 8.762 -16.689 1.00 96.94 88 LEU A CA 1
ATOM 704 C C . LEU A 1 88 ? 13.197 9.417 -16.435 1.00 96.94 88 LEU A C 1
ATOM 706 O O . LEU A 1 88 ? 13.069 10.637 -16.501 1.00 96.94 88 LEU A O 1
ATOM 710 N N . SER A 1 89 ? 12.194 8.597 -16.113 1.00 96.31 89 SER A N 1
ATOM 711 C CA . SER A 1 89 ? 10.831 9.053 -15.832 1.00 96.31 89 SER A CA 1
ATOM 712 C C . SER A 1 89 ? 10.771 9.989 -14.627 1.00 96.31 89 SER A C 1
ATOM 714 O O . SER A 1 89 ? 10.053 10.979 -14.683 1.00 96.31 89 SER A O 1
ATOM 716 N N . LEU A 1 90 ? 11.532 9.687 -13.570 1.00 93.94 90 LEU A N 1
ATOM 717 C CA . LEU A 1 90 ? 11.555 10.469 -12.333 1.00 93.94 90 LEU A CA 1
ATOM 718 C C . LEU A 1 90 ? 12.419 11.734 -12.417 1.00 93.94 90 LEU A C 1
ATOM 720 O O . LEU A 1 90 ? 12.045 12.733 -11.827 1.00 93.94 90 LEU A O 1
ATOM 724 N N . ASN A 1 91 ? 13.582 11.677 -13.079 1.00 93.62 91 ASN A N 1
ATOM 725 C CA . ASN A 1 91 ? 14.623 12.713 -12.952 1.00 93.62 91 ASN A CA 1
ATOM 726 C C . ASN A 1 91 ? 14.795 13.591 -14.197 1.00 93.62 91 ASN A C 1
ATOM 728 O O . ASN A 1 91 ? 15.424 14.640 -14.104 1.00 93.62 91 ASN A O 1
ATOM 732 N N . LEU A 1 92 ? 14.345 13.135 -15.373 1.00 95.31 92 LEU A N 1
ATOM 733 C CA . LEU 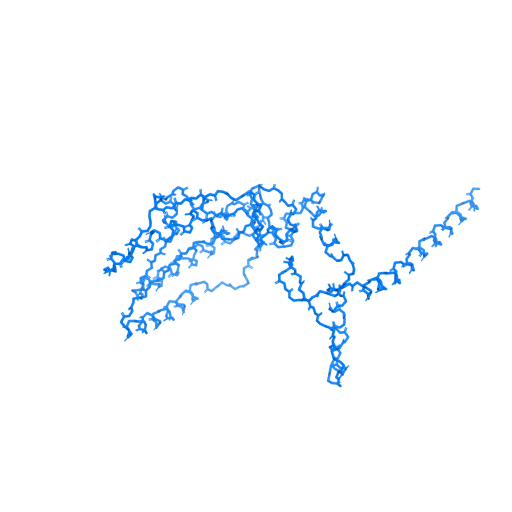A 1 92 ? 14.467 13.907 -16.618 1.00 95.31 92 LEU A CA 1
ATOM 734 C C . LEU A 1 92 ? 13.113 14.315 -17.189 1.00 95.31 92 LEU A C 1
ATOM 736 O O . LEU A 1 92 ? 12.997 15.378 -17.788 1.00 95.31 92 LEU A O 1
ATOM 740 N N . LEU A 1 93 ? 12.114 13.440 -17.070 1.00 95.75 93 LEU A N 1
ATOM 741 C CA . LEU A 1 93 ? 10.779 13.675 -17.615 1.00 95.75 93 LEU A CA 1
ATOM 742 C C . LEU A 1 93 ? 9.793 14.224 -16.579 1.00 95.75 93 LEU A C 1
ATOM 744 O O . LEU A 1 93 ? 8.670 14.539 -16.964 1.00 95.75 93 LEU A O 1
ATOM 748 N N . ASP A 1 94 ? 10.182 14.271 -15.300 1.00 92.25 94 ASP A N 1
ATOM 749 C CA . ASP A 1 94 ? 9.354 14.706 -14.166 1.00 92.25 94 ASP A CA 1
ATOM 750 C C . ASP A 1 94 ? 7.931 14.125 -14.208 1.00 92.25 94 ASP A C 1
ATOM 752 O O . ASP A 1 94 ? 6.922 14.809 -14.013 1.00 92.25 94 ASP A O 1
ATOM 756 N N . ARG A 1 95 ? 7.830 12.826 -14.521 1.00 94.94 95 ARG A N 1
ATOM 757 C CA . ARG A 1 95 ? 6.538 12.147 -14.593 1.00 94.94 95 ARG A CA 1
ATOM 758 C C . ARG A 1 95 ? 5.937 12.057 -13.197 1.00 94.94 95 ARG A C 1
ATOM 760 O O . ARG A 1 95 ? 6.505 11.444 -12.302 1.00 94.94 95 ARG A O 1
ATOM 767 N N . VAL A 1 96 ? 4.722 12.578 -13.077 1.00 94.25 96 VAL A N 1
ATOM 768 C CA . VAL A 1 96 ? 3.928 12.580 -11.838 1.00 94.25 96 VAL A CA 1
ATOM 769 C C . VAL A 1 96 ? 3.582 11.161 -11.376 1.00 94.25 96 VAL A C 1
ATOM 771 O O . VAL A 1 96 ? 3.484 10.901 -10.183 1.00 94.25 96 VAL A O 1
ATOM 774 N N . VAL A 1 97 ? 3.400 10.240 -12.328 1.00 96.81 97 VAL A N 1
ATOM 775 C CA . VAL A 1 97 ? 3.110 8.825 -12.073 1.00 96.81 97 VAL A CA 1
ATOM 776 C C . VAL A 1 97 ? 4.179 7.967 -12.735 1.00 96.81 97 VAL A C 1
ATOM 778 O O . VAL A 1 97 ? 4.369 8.030 -13.957 1.00 96.81 97 VAL A O 1
ATOM 781 N N . VAL A 1 98 ? 4.847 7.135 -11.938 1.00 96.00 98 VAL A N 1
ATOM 782 C CA . VAL A 1 98 ? 5.849 6.166 -12.397 1.00 96.00 98 VAL A CA 1
ATOM 783 C C . VAL A 1 98 ? 5.580 4.833 -11.711 1.00 96.00 98 VAL A C 1
ATOM 785 O O . VAL A 1 98 ? 5.548 4.774 -10.489 1.00 96.00 98 VAL A O 1
ATOM 788 N N . ASN A 1 99 ? 5.388 3.765 -12.491 1.00 94.12 99 ASN A N 1
ATOM 789 C CA . ASN A 1 99 ? 5.095 2.413 -11.990 1.00 94.12 99 ASN A CA 1
ATOM 790 C C . ASN A 1 99 ? 3.966 2.392 -10.937 1.00 94.12 99 ASN A C 1
ATOM 792 O O . ASN A 1 99 ? 4.131 1.819 -9.865 1.00 94.12 99 ASN A O 1
ATOM 796 N N . ASP A 1 100 ? 2.858 3.082 -11.228 1.00 95.88 100 ASP A N 1
ATOM 797 C CA . ASP A 1 100 ? 1.695 3.237 -10.338 1.00 95.88 100 ASP A CA 1
ATOM 798 C C . ASP A 1 100 ? 2.002 3.857 -8.967 1.00 95.88 100 ASP A C 1
ATOM 800 O O . ASP A 1 100 ? 1.235 3.710 -8.018 1.00 95.88 100 ASP A O 1
ATOM 804 N N . ILE A 1 101 ? 3.109 4.592 -8.862 1.00 97.06 101 ILE A N 1
ATOM 805 C CA . ILE A 1 101 ? 3.469 5.394 -7.698 1.00 97.06 101 ILE A CA 1
ATOM 806 C C . ILE A 1 101 ? 3.432 6.873 -8.075 1.00 97.06 101 ILE A C 1
ATOM 808 O O . ILE A 1 101 ? 3.901 7.269 -9.143 1.00 97.06 101 ILE A O 1
ATOM 812 N N . VAL A 1 102 ? 2.892 7.678 -7.165 1.00 97.25 102 VAL A N 1
ATOM 813 C CA . VAL A 1 102 ? 2.903 9.140 -7.155 1.00 97.25 102 VAL A CA 1
ATOM 814 C C . VAL A 1 102 ? 3.944 9.584 -6.123 1.00 97.25 102 VAL A C 1
ATOM 816 O O . VAL A 1 102 ? 3.677 9.516 -4.917 1.00 97.25 102 VAL A O 1
ATOM 819 N N . PRO A 1 103 ? 5.157 9.979 -6.548 1.00 95.50 103 PRO A N 1
ATOM 820 C CA . PRO A 1 103 ? 6.134 10.583 -5.656 1.00 95.50 103 PRO A CA 1
ATOM 821 C C . PRO A 1 103 ? 5.665 11.988 -5.270 1.00 95.50 103 PRO A C 1
ATOM 823 O O . PRO A 1 103 ? 5.373 12.812 -6.135 1.00 95.50 103 PRO A O 1
ATOM 826 N N . VAL A 1 104 ? 5.614 12.263 -3.973 1.00 91.88 104 VAL A N 1
ATOM 827 C CA . VAL A 1 104 ? 5.373 13.596 -3.405 1.00 91.88 104 VAL A CA 1
ATOM 828 C C . VAL A 1 104 ? 6.510 13.899 -2.424 1.00 91.88 104 VAL A C 1
ATOM 830 O O . VAL A 1 104 ? 7.224 12.975 -2.037 1.00 91.88 104 VAL A O 1
ATOM 833 N N . GLU A 1 105 ? 6.708 15.164 -2.038 1.00 85.06 105 GLU A N 1
ATOM 834 C CA . GLU A 1 105 ? 7.960 15.673 -1.434 1.00 85.06 105 GLU A CA 1
ATOM 835 C C . GLU A 1 105 ? 8.716 14.685 -0.530 1.00 85.06 105 GLU A C 1
ATOM 837 O O . GLU A 1 105 ? 9.880 14.405 -0.793 1.00 85.06 105 GLU A O 1
ATOM 842 N N . ASN A 1 106 ? 8.055 14.110 0.481 1.00 89.75 106 ASN A N 1
ATOM 843 C CA . ASN A 1 106 ? 8.684 13.200 1.445 1.00 89.75 106 ASN A CA 1
ATOM 844 C C . ASN A 1 106 ? 7.969 11.842 1.571 1.00 89.75 106 ASN A C 1
ATOM 846 O O . ASN A 1 106 ? 8.062 11.188 2.614 1.00 89.75 106 ASN A O 1
ATOM 850 N N . ARG A 1 107 ? 7.212 11.405 0.551 1.00 94.31 107 ARG A N 1
ATOM 851 C CA . ARG A 1 107 ? 6.548 10.085 0.552 1.00 94.31 107 ARG A CA 1
ATOM 852 C C . ARG A 1 107 ? 6.171 9.583 -0.835 1.00 94.31 107 ARG A C 1
ATOM 854 O O . ARG A 1 107 ? 6.141 10.310 -1.819 1.00 94.31 107 ARG A O 1
ATOM 861 N N . LEU A 1 108 ? 5.833 8.305 -0.890 1.00 96.81 108 LEU A N 1
ATOM 862 C CA . LEU A 1 108 ? 5.340 7.635 -2.083 1.00 96.81 108 LEU A CA 1
ATOM 863 C C . LEU A 1 108 ? 3.885 7.254 -1.860 1.00 96.81 108 LEU A C 1
ATOM 865 O O . LEU A 1 108 ? 3.598 6.532 -0.909 1.00 96.81 108 LEU A O 1
ATOM 869 N N . LEU A 1 109 ? 2.980 7.697 -2.728 1.00 97.31 109 LEU A N 1
ATOM 870 C CA . LEU A 1 109 ? 1.552 7.358 -2.709 1.00 97.31 109 LEU A CA 1
ATOM 871 C C . LEU A 1 109 ? 1.207 6.450 -3.900 1.00 97.31 109 LEU A C 1
ATOM 873 O O . LEU A 1 109 ? 1.930 6.470 -4.890 1.00 97.31 109 LEU A O 1
ATOM 877 N N . PRO A 1 110 ? 0.174 5.595 -3.831 1.00 97.12 110 PRO A N 1
ATOM 878 C CA . PRO A 1 110 ? -0.239 4.809 -4.987 1.00 97.12 110 PRO A CA 1
ATOM 879 C C . PRO A 1 110 ? -0.927 5.711 -6.015 1.00 97.12 110 PRO A C 1
ATOM 881 O O . PRO A 1 110 ? -1.597 6.671 -5.659 1.00 97.12 110 PRO A O 1
ATOM 884 N N . TYR A 1 111 ? -0.812 5.396 -7.297 1.00 97.31 111 TYR A N 1
ATOM 885 C CA . TYR A 1 111 ? -1.675 5.991 -8.305 1.00 97.31 111 TYR A CA 1
ATOM 886 C C . TYR A 1 111 ? -3.078 5.399 -8.184 1.00 97.31 111 TYR A C 1
ATOM 888 O O . TYR A 1 111 ? -3.246 4.184 -8.081 1.00 97.31 111 TYR A O 1
ATOM 896 N N . LEU A 1 112 ? -4.087 6.265 -8.176 1.00 96.00 112 LEU A N 1
ATOM 897 C CA . LEU A 1 112 ? -5.481 5.883 -8.009 1.00 96.00 112 LEU A CA 1
ATOM 898 C C . LEU A 1 112 ? -6.284 6.328 -9.224 1.00 96.00 112 LEU A C 1
ATOM 900 O O . LEU A 1 112 ? -6.057 7.397 -9.794 1.00 96.00 112 LEU A O 1
ATOM 904 N N . THR A 1 113 ? -7.264 5.510 -9.588 1.00 93.75 113 THR A N 1
ATOM 905 C CA . THR A 1 113 ? -8.250 5.834 -10.616 1.00 93.75 113 THR A CA 1
ATOM 906 C C . THR A 1 113 ? -9.642 5.856 -9.989 1.00 93.75 113 THR A C 1
ATOM 908 O O . THR A 1 113 ? -9.900 5.077 -9.065 1.00 93.75 113 THR A O 1
ATOM 911 N N . PRO A 1 114 ? -10.538 6.758 -10.432 1.00 91.06 114 PRO A N 1
ATOM 912 C CA . PRO A 1 114 ? -11.926 6.727 -10.000 1.00 91.06 114 PRO A CA 1
ATOM 913 C C . PRO A 1 114 ? -12.540 5.363 -10.331 1.00 91.06 114 PRO A C 1
ATOM 915 O O . PRO A 1 114 ? -12.358 4.883 -11.455 1.00 91.06 114 PRO A O 1
ATOM 918 N N . PRO A 1 115 ? -13.254 4.725 -9.392 1.00 87.12 115 PRO A N 1
ATOM 919 C CA . PRO A 1 115 ? -13.905 3.460 -9.680 1.00 87.12 115 PRO A CA 1
ATOM 920 C C . PRO A 1 115 ? -15.002 3.650 -10.730 1.00 87.12 115 PRO A C 1
ATOM 922 O O . PRO A 1 115 ? -15.659 4.689 -10.790 1.00 87.12 115 PRO A O 1
ATOM 925 N N . THR A 1 116 ? -15.217 2.621 -11.547 1.00 82.06 116 THR A N 1
ATOM 926 C CA . THR A 1 116 ? -16.281 2.602 -12.562 1.00 82.06 116 THR A CA 1
ATOM 927 C C . THR A 1 116 ? -17.667 2.371 -11.963 1.00 82.06 116 THR A C 1
ATOM 929 O O . THR A 1 116 ? -18.663 2.688 -12.606 1.00 82.06 116 THR A O 1
ATOM 932 N N . GLU A 1 117 ? -17.741 1.839 -10.741 1.00 75.12 117 GLU A N 1
ATOM 933 C CA . GLU A 1 117 ? -18.984 1.559 -10.023 1.00 75.12 117 GLU A CA 1
ATOM 934 C C . GLU A 1 117 ? -18.937 2.149 -8.609 1.00 75.12 117 GLU A C 1
ATOM 936 O O . GLU A 1 117 ? -17.934 2.035 -7.900 1.00 75.12 117 GLU A O 1
ATOM 941 N N . THR A 1 118 ? -20.040 2.767 -8.184 1.00 66.31 118 THR A N 1
ATOM 942 C CA . THR A 1 118 ? -20.211 3.338 -6.845 1.00 66.31 118 THR A CA 1
ATOM 943 C C . THR A 1 118 ? -21.219 2.499 -6.055 1.00 66.31 118 THR A C 1
ATOM 945 O O . THR A 1 118 ? -22.427 2.595 -6.241 1.00 66.31 118 THR A O 1
ATOM 948 N N . GLY A 1 119 ? -20.713 1.634 -5.172 1.00 69.88 119 GLY A N 1
ATOM 949 C CA . GLY A 1 119 ? -21.523 0.710 -4.361 1.00 69.88 119 GLY A CA 1
ATOM 950 C C . GLY A 1 119 ? -21.169 0.703 -2.872 1.00 69.88 119 GLY A C 1
ATOM 951 O O . GLY A 1 119 ? -21.501 -0.253 -2.176 1.00 69.88 119 GLY A O 1
ATOM 952 N N . GLY A 1 120 ? -20.473 1.738 -2.384 1.00 73.00 120 GLY A N 1
ATOM 953 C CA . GLY A 1 120 ? -19.867 1.763 -1.046 1.00 73.00 120 GLY A CA 1
ATOM 954 C C . GLY A 1 120 ? -20.841 1.433 0.088 1.00 73.00 120 GLY A C 1
ATOM 955 O O . GLY A 1 120 ? -20.547 0.559 0.896 1.00 73.00 120 GLY A O 1
ATOM 956 N N . ALA A 1 121 ? -22.026 2.053 0.103 1.00 74.31 121 ALA A N 1
ATOM 957 C CA . ALA A 1 121 ? -23.031 1.829 1.147 1.00 74.31 121 ALA A CA 1
ATOM 958 C C . ALA A 1 121 ? -23.626 0.408 1.117 1.00 74.31 121 ALA A C 1
ATOM 960 O O . ALA A 1 121 ? -23.648 -0.272 2.136 1.00 74.31 121 ALA A O 1
ATOM 961 N N . ALA A 1 122 ? -24.035 -0.093 -0.054 1.00 78.50 122 ALA A N 1
ATOM 962 C CA . ALA A 1 122 ? -24.542 -1.464 -0.175 1.00 78.50 122 ALA A CA 1
ATOM 963 C C . ALA A 1 122 ? -23.464 -2.507 0.180 1.00 78.50 122 ALA A C 1
ATOM 965 O O . ALA A 1 122 ? -23.758 -3.537 0.787 1.00 78.50 122 ALA A O 1
ATOM 966 N N . SER A 1 123 ? -22.202 -2.224 -0.160 1.00 88.25 123 SER A N 1
ATOM 967 C CA . SER A 1 123 ? -21.065 -3.054 0.242 1.00 88.25 123 SER A CA 1
ATOM 968 C C . SER A 1 123 ? -20.812 -3.006 1.751 1.00 88.25 123 SER A C 1
ATOM 970 O O . SER A 1 123 ? -20.402 -4.020 2.314 1.00 88.25 123 SER A O 1
ATOM 972 N N . ALA A 1 124 ? -21.027 -1.857 2.398 1.00 93.56 124 ALA A N 1
ATOM 973 C CA . ALA A 1 124 ? -20.889 -1.699 3.841 1.00 93.56 124 ALA A CA 1
ATOM 974 C C . ALA A 1 124 ? -21.943 -2.520 4.594 1.00 93.56 124 ALA A C 1
ATOM 976 O O . ALA A 1 124 ? -21.569 -3.314 5.452 1.00 93.56 124 ALA A O 1
ATOM 977 N N . GLU A 1 125 ? -23.218 -2.419 4.203 1.00 96.69 125 GLU A N 1
ATOM 978 C CA . GLU A 1 125 ? -24.314 -3.219 4.772 1.00 96.69 125 GLU A CA 1
ATOM 979 C C . GLU A 1 125 ? -24.051 -4.721 4.634 1.00 96.69 125 GLU A C 1
ATOM 981 O O . GLU A 1 125 ? -24.042 -5.456 5.620 1.00 96.69 125 GLU A O 1
ATOM 986 N N . ALA A 1 126 ? -23.734 -5.177 3.417 1.00 95.88 126 ALA A N 1
ATOM 987 C CA . ALA A 1 126 ? -23.472 -6.591 3.160 1.00 95.88 126 ALA A CA 1
ATOM 988 C C . ALA A 1 126 ? -22.245 -7.115 3.926 1.00 95.88 126 ALA A C 1
ATOM 990 O O . ALA A 1 126 ? -22.194 -8.291 4.293 1.00 95.88 126 ALA A O 1
ATOM 991 N N . MET A 1 127 ? -21.233 -6.269 4.152 1.00 96.81 127 MET A N 1
ATOM 992 C CA . MET A 1 127 ? -20.094 -6.630 4.994 1.00 96.81 127 MET A CA 1
ATOM 993 C C . MET A 1 127 ? -20.500 -6.691 6.467 1.00 96.81 127 MET A C 1
ATOM 995 O O . MET A 1 127 ? -20.156 -7.657 7.143 1.00 96.81 127 MET A O 1
ATOM 999 N N . ALA A 1 128 ? -21.251 -5.707 6.956 1.00 97.81 128 ALA A N 1
ATOM 1000 C CA . ALA A 1 128 ? -21.706 -5.663 8.337 1.00 97.81 128 ALA A CA 1
ATOM 1001 C C . ALA A 1 128 ? -22.620 -6.857 8.671 1.00 97.81 128 ALA A C 1
ATOM 1003 O O . ALA A 1 128 ? -22.443 -7.464 9.722 1.00 97.81 128 ALA A O 1
ATOM 1004 N N . ASP A 1 129 ? -23.491 -7.290 7.749 1.00 98.19 129 ASP A N 1
ATOM 1005 C CA . ASP A 1 129 ? -24.277 -8.529 7.884 1.00 98.19 129 ASP A CA 1
ATOM 1006 C C . ASP A 1 129 ? -23.385 -9.762 8.073 1.00 98.19 129 ASP A C 1
ATOM 1008 O O . ASP A 1 129 ? -23.613 -10.591 8.955 1.00 98.19 129 ASP A O 1
ATOM 1012 N N . ARG A 1 130 ? -22.320 -9.885 7.271 1.00 98.25 130 ARG A N 1
ATOM 1013 C CA . ARG A 1 130 ? -21.363 -10.998 7.394 1.00 98.25 130 ARG A CA 1
ATOM 1014 C C . ARG A 1 130 ? -20.595 -10.941 8.711 1.00 98.25 130 ARG A C 1
ATOM 1016 O O . ARG A 1 130 ? -20.329 -11.984 9.305 1.00 98.25 130 ARG A O 1
ATOM 1023 N N . LEU A 1 131 ? -20.233 -9.742 9.160 1.00 98.31 131 LEU A N 1
ATOM 1024 C CA . LEU A 1 131 ? -19.543 -9.539 10.430 1.00 98.31 131 LEU A CA 1
ATOM 1025 C C . LEU A 1 131 ? -20.462 -9.793 11.627 1.00 98.31 131 LEU A C 1
ATOM 1027 O O . LEU A 1 131 ? -19.981 -10.308 12.630 1.00 98.31 131 LEU A O 1
ATOM 1031 N N . ALA A 1 132 ? -21.766 -9.532 11.515 1.00 98.31 132 ALA A N 1
ATOM 1032 C CA . ALA A 1 132 ? -22.745 -9.902 12.533 1.00 98.31 132 ALA A CA 1
ATOM 1033 C C . ALA A 1 132 ? -22.835 -11.427 12.678 1.00 98.31 132 ALA A C 1
ATOM 1035 O O . ALA A 1 132 ? -22.698 -11.940 13.786 1.00 98.31 132 ALA A O 1
ATOM 1036 N N . LEU A 1 133 ? -22.923 -12.162 11.562 1.00 98.31 133 LEU A N 1
ATOM 1037 C CA . LEU A 1 133 ? -22.881 -13.632 11.581 1.00 98.31 133 LEU A CA 1
ATOM 1038 C C . LEU A 1 133 ? -21.581 -14.165 12.201 1.00 98.31 133 LEU A C 1
ATOM 1040 O O . LEU A 1 133 ? -21.596 -15.136 12.958 1.00 98.31 133 LEU A O 1
ATOM 1044 N N . LEU A 1 134 ? -20.444 -13.528 11.900 1.00 98.31 134 LEU A N 1
ATOM 1045 C CA . LEU A 1 134 ? -19.167 -13.875 12.521 1.00 98.31 134 LEU A CA 1
ATOM 1046 C C . LEU A 1 134 ? -19.164 -13.566 14.025 1.00 98.31 134 LEU A C 1
ATOM 1048 O O . LEU A 1 134 ? -18.678 -14.382 14.803 1.00 98.31 134 LEU A O 1
ATOM 1052 N N . SER A 1 135 ? -19.713 -12.422 14.432 1.00 98.00 135 SER A N 1
ATOM 1053 C CA . SER A 1 135 ? -19.831 -12.013 15.834 1.00 98.00 135 SER A CA 1
ATOM 1054 C C . SER A 1 135 ? -20.672 -13.012 16.634 1.00 98.00 135 SER A C 1
ATOM 1056 O O . SER A 1 135 ? -20.228 -13.493 17.676 1.00 98.00 135 SER A O 1
ATOM 1058 N N . GLU A 1 136 ? -21.828 -13.421 16.103 1.00 98.00 136 GLU A N 1
ATOM 1059 C CA . GLU A 1 136 ? -22.682 -14.460 16.692 1.00 98.00 136 GLU A CA 1
ATOM 1060 C C . GLU A 1 136 ? -21.954 -15.804 16.801 1.00 98.00 136 GLU A C 1
ATOM 1062 O O . GLU A 1 136 ? -21.992 -16.456 17.848 1.00 98.00 136 GLU A O 1
ATOM 1067 N N . ALA A 1 137 ? -21.246 -16.210 15.742 1.00 98.31 137 ALA A N 1
ATOM 1068 C CA . ALA A 1 137 ? -20.460 -17.437 15.759 1.00 98.31 137 ALA A CA 1
ATOM 1069 C C . ALA A 1 137 ? -19.374 -17.381 16.844 1.00 98.31 137 ALA A C 1
ATOM 1071 O O . ALA A 1 137 ? -19.269 -18.307 17.646 1.00 98.31 137 ALA A O 1
ATOM 1072 N N . VAL A 1 138 ? -18.613 -16.286 16.929 1.00 98.06 138 VAL A N 1
ATOM 1073 C CA . VAL A 1 138 ? -17.590 -16.072 17.966 1.00 98.06 138 VAL A CA 1
ATOM 1074 C C . VAL A 1 138 ? -18.207 -16.124 19.368 1.00 98.06 138 VAL A C 1
ATOM 1076 O O . VAL A 1 138 ? -17.682 -16.830 20.235 1.00 98.06 138 VAL A O 1
ATOM 1079 N N . ALA A 1 139 ? -19.350 -15.466 19.577 1.00 96.69 139 ALA A N 1
ATOM 1080 C CA . ALA A 1 139 ? -20.072 -15.481 20.846 1.00 96.69 139 ALA A CA 1
ATOM 1081 C C . ALA A 1 139 ? -20.563 -16.889 21.225 1.00 96.69 139 ALA A C 1
ATOM 1083 O O . ALA A 1 139 ? -20.486 -17.275 22.393 1.00 96.69 139 ALA A O 1
ATOM 1084 N N . SER A 1 140 ? -20.990 -17.702 20.250 1.00 98.06 140 SER A N 1
ATOM 1085 C CA . SER A 1 140 ? -21.424 -19.089 20.489 1.00 98.06 140 SER A CA 1
ATOM 1086 C C . SER A 1 140 ? -20.308 -19.996 21.031 1.00 98.06 140 SER A C 1
ATOM 1088 O O . SER A 1 140 ? -20.587 -20.977 21.722 1.00 98.06 140 SER A O 1
ATOM 1090 N N . TYR A 1 141 ? -19.044 -19.635 20.783 1.00 97.50 141 TYR A N 1
ATOM 1091 C CA . TYR A 1 141 ? -17.858 -20.292 21.343 1.00 97.50 141 TYR A CA 1
ATOM 1092 C C . TYR A 1 141 ? -17.310 -19.594 22.602 1.00 97.50 141 TYR A C 1
ATOM 1094 O O . TYR A 1 141 ? -16.231 -19.946 23.078 1.00 97.50 141 TYR A O 1
ATOM 1102 N N . GLY A 1 142 ? -18.034 -18.615 23.158 1.00 95.44 142 GLY A N 1
ATOM 1103 C CA . GLY A 1 142 ? -17.623 -17.853 24.342 1.00 95.44 142 GLY A CA 1
ATOM 1104 C C . GLY A 1 142 ? -16.550 -16.791 24.074 1.00 95.44 142 GLY A C 1
ATOM 1105 O O . GLY A 1 142 ? -15.901 -16.329 25.012 1.00 95.44 142 GLY A O 1
ATOM 1106 N N . GLY A 1 143 ? -16.326 -16.429 22.808 1.00 94.56 143 GLY A N 1
ATOM 1107 C CA . GLY A 1 143 ? -15.415 -15.357 22.418 1.00 94.56 143 GLY A CA 1
ATOM 1108 C C . GLY A 1 143 ? -16.096 -13.989 22.354 1.00 94.56 143 GLY A C 1
ATOM 1109 O O . GLY A 1 143 ? -17.317 -13.876 22.392 1.00 94.56 143 GLY A O 1
ATOM 1110 N N . THR A 1 144 ? -15.280 -12.950 22.183 1.00 94.06 144 THR A N 1
ATOM 1111 C CA . THR A 1 144 ? -15.727 -11.580 21.904 1.00 94.06 144 THR A CA 1
ATOM 1112 C C . THR A 1 144 ? -15.194 -11.150 20.550 1.00 94.06 144 THR A C 1
ATOM 1114 O O . THR A 1 144 ? -14.007 -11.327 20.266 1.00 94.06 144 THR A O 1
ATOM 1117 N N . PHE A 1 145 ? -16.059 -10.565 19.726 1.00 96.56 145 PHE A N 1
ATOM 1118 C CA . PHE A 1 145 ? -15.677 -10.000 18.440 1.00 96.56 145 PHE A CA 1
ATOM 1119 C C . PHE A 1 145 ? -15.511 -8.478 18.552 1.00 96.56 145 PHE A C 1
ATOM 1121 O O . PHE A 1 145 ? -16.407 -7.784 19.023 1.00 96.56 145 PHE A O 1
ATOM 1128 N N . LEU A 1 146 ? -14.355 -7.969 18.123 1.00 96.88 146 LEU A N 1
ATOM 1129 C CA . LEU A 1 146 ? -14.034 -6.543 18.049 1.00 96.88 146 LEU A CA 1
ATOM 1130 C C . LEU A 1 146 ? -13.401 -6.269 16.686 1.00 96.88 146 LEU A C 1
ATOM 1132 O O . LEU A 1 146 ? -12.358 -6.839 16.360 1.00 96.88 146 LEU A O 1
ATOM 1136 N N . TYR A 1 147 ? -14.009 -5.381 15.907 1.00 97.62 147 TYR A N 1
ATOM 1137 C CA . TYR A 1 147 ? -13.421 -4.906 14.662 1.00 97.62 147 TYR A CA 1
ATOM 1138 C C . TYR A 1 147 ? -12.511 -3.707 14.945 1.00 97.62 147 TYR A C 1
ATOM 1140 O O . TYR A 1 147 ? -12.937 -2.742 15.576 1.00 97.62 147 TYR A O 1
ATOM 1148 N N . VAL A 1 148 ? -11.270 -3.738 14.457 1.00 97.62 148 VAL A N 1
ATOM 1149 C CA . VAL A 1 148 ? -10.318 -2.624 14.583 1.00 97.62 148 VAL A CA 1
ATOM 1150 C C . VAL A 1 148 ? -10.092 -2.011 13.206 1.00 97.62 148 VAL A C 1
ATOM 1152 O O . VAL A 1 148 ? -9.507 -2.640 12.323 1.00 97.62 148 VAL A O 1
ATOM 1155 N N . GLY A 1 149 ? -10.575 -0.787 13.011 1.00 96.56 149 GLY A N 1
ATOM 1156 C CA . GLY A 1 149 ? -10.389 -0.029 11.779 1.00 96.56 149 GLY A CA 1
ATOM 1157 C C . GLY A 1 149 ? -9.140 0.832 11.869 1.00 96.56 149 GLY A C 1
ATOM 1158 O O . GLY A 1 149 ? -9.070 1.721 12.707 1.00 96.56 149 GLY A O 1
ATOM 1159 N N . VAL A 1 150 ? -8.164 0.593 10.993 1.00 97.12 150 VAL A N 1
ATOM 1160 C CA . VAL A 1 150 ? -6.969 1.438 10.865 1.00 97.12 150 VAL A CA 1
ATOM 1161 C C . VAL A 1 150 ? -7.020 2.140 9.512 1.00 97.12 150 VAL A C 1
ATOM 1163 O O . VAL A 1 150 ? -7.142 1.449 8.494 1.00 97.12 150 VAL A O 1
ATOM 1166 N N . PRO A 1 151 ? -6.932 3.483 9.446 1.00 95.56 151 PRO A N 1
ATOM 1167 C CA . PRO A 1 151 ? -6.942 4.161 8.161 1.00 95.56 151 PRO A CA 1
ATOM 1168 C C . PRO A 1 151 ? -5.742 3.713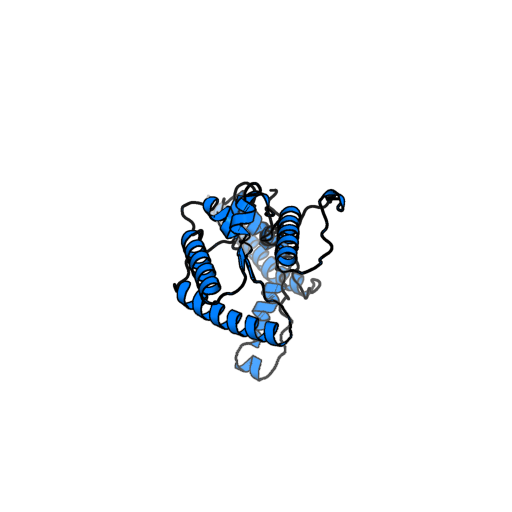 7.319 1.00 95.56 151 PRO A C 1
ATOM 1170 O O . PRO A 1 151 ? -4.666 3.394 7.822 1.00 95.56 151 PRO A O 1
ATOM 1173 N N . THR A 1 152 ? -5.900 3.652 6.003 1.00 95.44 152 THR A N 1
ATOM 1174 C CA . THR A 1 152 ? -4.766 3.356 5.122 1.00 95.44 152 THR A CA 1
ATOM 1175 C C . THR A 1 152 ? -3.945 4.617 4.890 1.00 95.44 152 THR A C 1
ATOM 1177 O O . THR A 1 152 ? -4.468 5.731 4.919 1.00 95.44 152 THR A O 1
ATOM 1180 N N . GLN A 1 153 ? -2.658 4.463 4.579 1.00 96.56 153 GLN A N 1
ATOM 1181 C CA . GLN A 1 153 ? -1.793 5.614 4.334 1.00 96.56 153 GLN A CA 1
ATOM 1182 C C . GLN A 1 153 ? -2.349 6.563 3.261 1.00 96.56 153 GLN A C 1
ATOM 1184 O O . GLN A 1 153 ? -2.363 7.774 3.438 1.00 96.56 153 GLN A O 1
ATOM 1189 N N . MET A 1 154 ? -2.838 6.023 2.143 1.00 95.50 154 MET A N 1
ATOM 1190 C CA . MET A 1 154 ? -3.381 6.854 1.063 1.00 95.50 154 MET A CA 1
ATOM 1191 C C . MET A 1 154 ? -4.615 7.663 1.494 1.00 95.50 154 MET A C 1
ATOM 1193 O O . MET A 1 154 ? -4.921 8.672 0.867 1.00 95.50 154 MET A O 1
ATOM 1197 N N . THR A 1 155 ? -5.305 7.239 2.560 1.00 95.69 155 THR A N 1
ATOM 1198 C CA . THR A 1 155 ? -6.379 8.013 3.189 1.00 95.69 155 THR A CA 1
ATOM 1199 C C . THR A 1 155 ? -5.845 9.176 3.994 1.00 95.69 155 THR A C 1
ATOM 1201 O O . THR A 1 155 ? -6.313 10.295 3.818 1.00 95.69 155 THR A O 1
ATOM 1204 N N . VAL A 1 156 ? -4.830 8.919 4.808 1.00 96.69 156 VAL A N 1
ATOM 1205 C CA . VAL A 1 156 ? -4.211 9.909 5.693 1.00 96.69 156 VAL A CA 1
ATOM 1206 C C . VAL A 1 156 ? -3.496 11.029 4.929 1.00 96.69 156 VAL A C 1
ATOM 1208 O O . VAL A 1 156 ? -3.446 12.159 5.402 1.00 96.69 156 VAL A O 1
ATOM 1211 N N . PHE A 1 157 ? -2.964 10.731 3.742 1.00 97.12 157 PHE A N 1
ATOM 1212 C CA . PHE A 1 157 ? -2.243 11.691 2.893 1.00 97.12 157 PHE A CA 1
ATOM 1213 C C . PHE A 1 157 ? -2.995 12.032 1.607 1.00 97.12 157 PHE A C 1
ATOM 1215 O O . PHE A 1 157 ? -2.385 12.343 0.585 1.00 97.12 157 PHE A O 1
ATOM 1222 N N . ALA A 1 158 ? -4.324 11.923 1.616 1.00 96.62 158 ALA A N 1
ATOM 1223 C CA . ALA A 1 158 ? -5.121 12.177 0.421 1.00 96.62 158 ALA A CA 1
ATOM 1224 C C . ALA A 1 158 ? -5.010 13.635 -0.073 1.00 96.62 158 ALA A C 1
ATOM 1226 O O . ALA A 1 158 ? -5.171 13.889 -1.264 1.00 96.62 158 ALA A O 1
ATOM 1227 N N . ASP A 1 159 ? -4.700 14.564 0.831 1.00 95.88 159 ASP A N 1
ATOM 1228 C CA . ASP A 1 159 ? -4.466 15.986 0.571 1.00 95.88 159 ASP A CA 1
ATOM 1229 C C . ASP A 1 159 ? -3.097 16.286 -0.064 1.00 95.88 159 ASP A C 1
ATOM 1231 O O . ASP A 1 159 ? -2.896 17.378 -0.585 1.00 95.88 159 ASP A O 1
ATOM 1235 N N . GLU A 1 160 ? -2.163 15.328 -0.054 1.00 96.31 160 GLU A N 1
ATOM 1236 C CA . GLU A 1 160 ? -0.830 15.491 -0.654 1.00 96.31 160 GLU A CA 1
ATOM 1237 C C . GLU A 1 160 ? -0.781 15.073 -2.131 1.00 96.31 160 GLU A C 1
ATOM 1239 O O . GLU A 1 160 ? 0.232 15.285 -2.799 1.00 96.31 160 GLU A O 1
ATOM 1244 N N . TYR A 1 161 ? -1.861 14.502 -2.675 1.00 96.81 161 TYR A N 1
ATOM 1245 C CA . TYR A 1 161 ? -1.945 14.238 -4.112 1.00 96.81 161 TYR A CA 1
ATOM 1246 C C . TYR A 1 161 ? -1.953 15.553 -4.908 1.00 96.81 161 TYR A C 1
ATOM 1248 O O . TYR A 1 161 ? -2.632 16.505 -4.515 1.00 96.81 161 TYR A O 1
ATOM 1256 N N . PRO A 1 162 ? -1.286 15.608 -6.078 1.00 95.56 162 PRO A N 1
ATOM 1257 C CA . PRO A 1 162 ? -1.481 16.696 -7.029 1.00 95.56 162 PRO A CA 1
ATOM 1258 C C . PRO A 1 162 ? -2.970 16.895 -7.338 1.00 95.56 162 PRO A C 1
ATOM 1260 O O . PRO A 1 162 ? -3.681 15.927 -7.594 1.00 95.56 162 PRO A O 1
ATOM 1263 N N . SER A 1 163 ? -3.432 18.147 -7.367 1.00 95.00 163 SER A N 1
ATOM 1264 C CA . SER A 1 163 ? -4.866 18.490 -7.439 1.00 95.00 163 SER A CA 1
ATOM 1265 C C . SER A 1 163 ? -5.604 17.970 -8.679 1.00 95.00 163 SER A C 1
ATOM 1267 O O . SER A 1 163 ? -6.827 17.874 -8.675 1.00 95.00 163 SER A O 1
ATOM 1269 N N . TYR A 1 164 ? -4.875 17.641 -9.745 1.00 94.94 164 TYR A N 1
ATOM 1270 C CA . TYR A 1 164 ? -5.410 17.068 -10.983 1.00 94.94 164 TYR A CA 1
ATOM 1271 C C . TYR A 1 164 ? -5.418 15.530 -10.995 1.00 94.94 164 TYR A C 1
ATOM 1273 O O . TYR A 1 164 ? -5.831 14.934 -11.990 1.00 94.94 164 TYR A O 1
ATOM 1281 N N . LEU A 1 165 ? -4.950 14.874 -9.928 1.00 96.75 165 LEU A N 1
ATOM 1282 C CA . LEU A 1 165 ? -5.059 13.430 -9.743 1.00 96.75 165 LEU A CA 1
ATOM 1283 C C . LEU A 1 165 ? -6.204 13.093 -8.791 1.00 96.75 165 LEU A C 1
ATOM 1285 O O . LEU A 1 165 ? -6.478 13.795 -7.822 1.00 96.75 165 LEU A O 1
ATOM 1289 N N . TYR A 1 166 ? -6.857 11.966 -9.057 1.00 96.62 166 TYR A N 1
ATOM 1290 C CA . TYR A 1 166 ? -7.870 11.432 -8.162 1.00 96.62 166 TYR A CA 1
ATOM 1291 C C . TYR A 1 166 ? -7.214 10.912 -6.878 1.00 96.62 166 TYR A C 1
ATOM 1293 O O . TYR A 1 166 ? -6.406 9.989 -6.927 1.00 96.62 166 TYR A O 1
ATOM 1301 N N . SER A 1 167 ? -7.579 11.479 -5.726 1.00 95.88 167 SER A N 1
ATOM 1302 C CA . SER A 1 167 ? -7.091 11.017 -4.420 1.00 95.88 167 SER A CA 1
ATOM 1303 C C . SER A 1 167 ? -7.996 9.956 -3.789 1.00 95.88 167 SER A C 1
ATOM 1305 O O . SER A 1 167 ? -7.560 9.211 -2.915 1.00 95.88 167 SER A O 1
ATOM 1307 N N . GLY A 1 168 ? -9.267 9.879 -4.196 1.00 94.44 168 GLY A N 1
ATOM 1308 C CA . GLY A 1 168 ? -10.276 9.014 -3.578 1.00 94.44 168 GLY A CA 1
ATOM 1309 C C . GLY A 1 168 ? -10.669 9.397 -2.150 1.00 94.44 168 GLY A C 1
ATOM 1310 O O . GLY A 1 168 ? -11.262 8.572 -1.461 1.00 94.44 168 GLY A O 1
ATOM 1311 N N . ALA A 1 169 ? -10.328 10.609 -1.693 1.00 94.50 169 ALA A N 1
ATOM 1312 C CA . ALA A 1 169 ? -10.599 11.073 -0.331 1.00 94.50 169 ALA A CA 1
ATOM 1313 C C . ALA A 1 169 ? -12.089 10.995 0.034 1.00 94.50 169 ALA A C 1
ATOM 1315 O O . ALA A 1 169 ? -12.442 10.330 1.003 1.00 94.50 169 ALA A O 1
ATOM 1316 N N . GLU A 1 170 ? -12.941 11.627 -0.776 1.00 92.50 170 GLU A N 1
ATOM 1317 C CA . GLU A 1 170 ? -14.385 11.737 -0.534 1.00 92.50 170 GLU A CA 1
ATOM 1318 C C . GLU A 1 170 ? -15.047 10.360 -0.490 1.00 92.50 170 GLU A C 1
ATOM 1320 O O . GLU A 1 170 ? -15.643 9.991 0.516 1.00 92.50 170 GLU A O 1
ATOM 1325 N N . LEU A 1 171 ? -14.832 9.541 -1.524 1.00 92.00 171 LEU A N 1
ATOM 1326 C CA . LEU A 1 171 ? -15.424 8.206 -1.603 1.00 92.00 171 LEU A CA 1
ATOM 1327 C C . LEU A 1 171 ? -15.007 7.305 -0.430 1.00 92.00 171 LEU A C 1
ATOM 1329 O O . LEU A 1 171 ? -15.811 6.527 0.078 1.00 92.00 171 LEU A O 1
ATOM 1333 N N . ARG A 1 172 ? -13.747 7.386 0.011 1.00 91.94 172 ARG A N 1
ATOM 1334 C CA . ARG A 1 172 ? -13.275 6.610 1.166 1.00 91.94 172 ARG A CA 1
ATOM 1335 C C . ARG A 1 172 ? -13.843 7.135 2.482 1.00 91.94 172 ARG A C 1
ATOM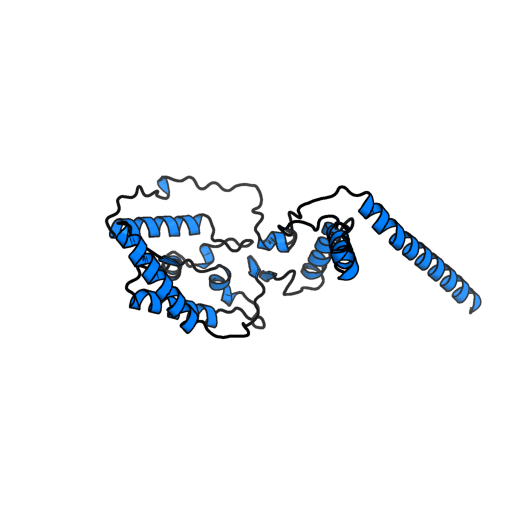 1337 O O . ARG A 1 172 ? -14.115 6.319 3.356 1.00 91.94 172 ARG A O 1
ATOM 1344 N N . ALA A 1 173 ? -14.030 8.447 2.622 1.00 92.81 173 ALA A N 1
ATOM 1345 C CA . ALA A 1 173 ? -14.684 9.032 3.789 1.00 92.81 173 ALA A CA 1
ATOM 1346 C C . ALA A 1 173 ? -16.159 8.603 3.869 1.00 92.81 173 ALA A C 1
ATOM 1348 O O . ALA A 1 173 ? -16.609 8.156 4.922 1.00 92.81 173 ALA A O 1
ATOM 1349 N N . GLU A 1 174 ? -16.880 8.639 2.745 1.00 93.12 174 GLU A N 1
ATOM 1350 C CA . GLU A 1 174 ? -18.254 8.131 2.642 1.00 93.12 174 GLU A CA 1
ATOM 1351 C C . GLU A 1 174 ? -18.333 6.637 2.974 1.00 93.12 174 GLU A C 1
ATOM 1353 O O . GLU A 1 174 ? -19.177 6.222 3.767 1.00 93.12 174 GLU A O 1
ATOM 1358 N N . ALA A 1 175 ? -17.428 5.824 2.418 1.00 92.19 175 ALA A N 1
ATOM 1359 C CA . ALA A 1 175 ? -17.380 4.391 2.693 1.00 92.19 175 ALA A CA 1
ATOM 1360 C C . ALA A 1 175 ? -17.063 4.088 4.167 1.00 92.19 175 ALA A C 1
ATOM 1362 O O . ALA A 1 175 ? -17.677 3.195 4.746 1.00 92.19 175 ALA A O 1
ATOM 1363 N N . ALA A 1 176 ? -16.140 4.832 4.785 1.00 93.06 176 ALA A N 1
ATOM 1364 C CA . ALA A 1 176 ? -15.810 4.681 6.200 1.00 93.06 176 ALA A CA 1
ATOM 1365 C C . ALA A 1 176 ? -16.996 5.054 7.103 1.00 93.06 176 ALA A C 1
ATOM 1367 O O . ALA A 1 176 ? -17.315 4.307 8.027 1.00 93.06 176 ALA A O 1
ATOM 1368 N N . ALA A 1 177 ? -17.688 6.158 6.801 1.00 94.38 177 ALA A N 1
ATOM 1369 C CA . ALA A 1 177 ? -18.877 6.580 7.537 1.00 94.38 177 ALA A CA 1
ATOM 1370 C C . ALA A 1 177 ? -20.020 5.560 7.406 1.00 94.38 177 ALA A C 1
ATOM 1372 O O . ALA A 1 177 ? -20.602 5.164 8.415 1.00 94.38 177 ALA A O 1
ATOM 1373 N N . ALA A 1 178 ? -20.298 5.086 6.186 1.00 95.81 178 ALA A N 1
ATOM 1374 C CA . ALA A 1 178 ? -21.313 4.063 5.938 1.00 95.81 178 ALA A CA 1
ATOM 1375 C C . ALA A 1 178 ? -20.985 2.747 6.659 1.00 95.81 178 ALA A C 1
ATOM 1377 O O . ALA A 1 178 ? -21.859 2.138 7.265 1.00 95.81 178 ALA A O 1
ATOM 1378 N N . PHE A 1 179 ? -19.718 2.325 6.642 1.00 96.25 179 PHE A N 1
ATOM 1379 C CA . PHE A 1 179 ? -19.286 1.113 7.330 1.00 96.25 179 PHE A CA 1
ATOM 1380 C C . PHE A 1 179 ? -19.398 1.235 8.853 1.00 96.25 179 PHE A C 1
ATOM 1382 O O . PHE A 1 179 ? -19.950 0.341 9.486 1.00 96.25 179 PHE A O 1
ATOM 1389 N N . SER A 1 180 ? -18.954 2.352 9.435 1.00 96.31 180 SER A N 1
ATOM 1390 C CA . SER A 1 180 ? -19.089 2.615 10.874 1.00 96.31 180 SER A CA 1
ATOM 1391 C C . SER A 1 180 ? -20.557 2.604 11.325 1.00 96.31 180 SER A C 1
ATOM 1393 O O . SER A 1 180 ? -20.897 1.948 12.310 1.00 96.31 180 SER A O 1
ATOM 1395 N N . ALA A 1 181 ? -21.449 3.243 10.557 1.00 96.88 181 ALA A N 1
ATOM 1396 C CA . ALA A 1 181 ? -22.887 3.223 10.822 1.00 96.88 181 ALA A CA 1
ATOM 1397 C C . ALA A 1 181 ? -23.472 1.801 10.743 1.00 96.88 181 ALA A C 1
ATOM 1399 O O . ALA A 1 181 ? -24.147 1.368 11.675 1.00 96.88 181 ALA A O 1
ATOM 1400 N N . ALA A 1 182 ? -23.143 1.042 9.692 1.00 98.00 182 ALA A N 1
ATOM 1401 C CA . ALA A 1 182 ? -23.638 -0.321 9.503 1.00 98.00 182 ALA A CA 1
ATOM 1402 C C . ALA A 1 182 ? -23.179 -1.289 10.614 1.00 98.00 182 ALA A C 1
ATOM 1404 O O . ALA A 1 182 ? -23.931 -2.194 10.990 1.00 98.00 182 ALA A O 1
ATOM 1405 N N . LEU A 1 183 ? -21.965 -1.101 11.155 1.00 98.00 183 LEU A N 1
ATOM 1406 C CA . LEU A 1 183 ? -21.483 -1.836 12.330 1.00 98.00 183 LEU A CA 1
ATOM 1407 C C . LEU A 1 183 ? -22.274 -1.466 13.592 1.00 98.00 183 LEU A C 1
ATOM 1409 O O . LEU A 1 183 ? -22.676 -2.360 14.337 1.00 98.00 183 LEU A O 1
ATOM 1413 N N . ALA A 1 184 ? -22.525 -0.171 13.813 1.00 97.62 184 ALA A N 1
ATOM 1414 C CA . ALA A 1 184 ? -23.270 0.315 14.972 1.00 97.62 184 ALA A CA 1
ATOM 1415 C C . ALA A 1 184 ? -24.728 -0.180 14.983 1.00 97.62 184 ALA A C 1
ATOM 1417 O O . ALA A 1 184 ? -25.228 -0.581 16.031 1.00 97.62 184 ALA A O 1
ATOM 1418 N N . GLU A 1 185 ? -25.395 -0.221 13.826 1.00 98.00 185 GLU A N 1
ATOM 1419 C CA . GLU A 1 185 ? -26.765 -0.748 13.694 1.00 98.00 185 GLU A CA 1
ATOM 1420 C C . GLU A 1 185 ? -26.891 -2.230 14.078 1.00 98.00 185 GLU A C 1
ATOM 1422 O O . GLU A 1 185 ? -27.955 -2.675 14.509 1.00 98.00 185 GLU A O 1
ATOM 1427 N N . ARG A 1 186 ? -25.802 -2.992 13.943 1.00 97.62 186 ARG A N 1
ATOM 1428 C CA . ARG A 1 186 ? -25.729 -4.426 14.272 1.00 97.62 186 ARG A CA 1
ATOM 1429 C C . ARG A 1 186 ? -25.081 -4.699 15.628 1.00 97.62 186 ARG A C 1
ATOM 1431 O O . ARG A 1 186 ? -24.774 -5.851 15.920 1.00 97.62 186 ARG A O 1
ATOM 1438 N N . ASP A 1 187 ? -24.856 -3.657 16.430 1.00 96.56 187 ASP A N 1
ATOM 1439 C CA . ASP A 1 187 ? -24.190 -3.733 17.736 1.00 96.56 187 ASP A CA 1
ATOM 1440 C C . ASP A 1 187 ? -22.818 -4.440 17.673 1.00 96.56 187 ASP A C 1
ATOM 1442 O O . ASP A 1 187 ? -22.401 -5.169 18.574 1.00 96.56 187 ASP A O 1
ATOM 1446 N N . ILE A 1 188 ? -22.091 -4.252 16.565 1.00 97.44 188 ILE A N 1
ATOM 1447 C CA . ILE A 1 188 ? -20.745 -4.803 16.404 1.00 97.44 188 ILE A CA 1
ATOM 1448 C C . ILE A 1 188 ? -19.756 -3.855 17.077 1.00 97.44 188 ILE A C 1
ATOM 1450 O O . ILE A 1 188 ? -19.631 -2.689 16.699 1.00 97.44 188 ILE A O 1
ATOM 1454 N N . ALA A 1 189 ? -18.996 -4.368 18.047 1.00 96.00 189 ALA A N 1
ATOM 1455 C CA . ALA A 1 189 ? -17.950 -3.591 18.693 1.00 96.00 189 ALA A CA 1
ATOM 1456 C C . ALA A 1 189 ? -16.906 -3.132 17.661 1.00 96.00 189 ALA A C 1
ATOM 1458 O O . ALA A 1 189 ? -16.284 -3.947 16.974 1.00 96.00 189 ALA A O 1
ATOM 1459 N N . PHE A 1 190 ? -16.691 -1.819 17.595 1.00 96.88 190 PHE A N 1
ATOM 1460 C CA . PHE A 1 190 ? -15.782 -1.176 16.653 1.00 96.88 190 PHE A CA 1
ATOM 1461 C C . PHE A 1 190 ? -14.783 -0.277 17.390 1.00 96.88 190 PHE A C 1
ATOM 1463 O O . PHE A 1 190 ? -15.157 0.476 18.290 1.00 96.88 190 PHE A O 1
ATOM 1470 N N . LEU A 1 191 ? -13.508 -0.379 17.018 1.00 97.06 191 LEU A N 1
ATOM 1471 C CA . LEU A 1 191 ? -12.437 0.521 17.427 1.00 97.06 191 LEU A CA 1
ATOM 1472 C C . LEU A 1 191 ? -11.933 1.278 16.195 1.00 97.06 191 LEU A C 1
ATOM 1474 O O . LEU A 1 191 ? -11.250 0.695 15.350 1.00 97.06 191 LEU A O 1
ATOM 1478 N N . ASP A 1 192 ? -12.271 2.563 16.104 1.00 96.56 192 ASP A N 1
ATOM 1479 C CA . ASP A 1 192 ? -11.851 3.438 15.010 1.00 96.56 192 ASP A CA 1
ATOM 1480 C C . ASP A 1 192 ? -10.535 4.151 15.341 1.00 96.56 192 ASP A C 1
ATOM 1482 O O . ASP A 1 192 ? -10.494 5.111 16.114 1.00 96.56 192 ASP A O 1
ATOM 1486 N N . MET A 1 193 ? -9.439 3.698 14.735 1.00 97.62 193 MET A N 1
ATOM 1487 C CA . MET A 1 193 ? -8.130 4.310 14.948 1.00 97.62 193 MET A CA 1
ATOM 1488 C C . MET A 1 193 ? -7.949 5.630 14.196 1.00 97.62 193 MET A C 1
ATOM 1490 O O . MET A 1 193 ? -6.965 6.314 14.467 1.00 97.62 193 MET A O 1
ATOM 1494 N N . ALA A 1 194 ? -8.849 6.020 13.283 1.00 94.94 194 ALA A N 1
ATOM 1495 C CA . ALA A 1 194 ? -8.754 7.330 12.637 1.00 94.94 194 ALA A CA 1
ATOM 1496 C C . ALA A 1 194 ? -8.888 8.455 13.672 1.00 94.94 194 ALA A C 1
ATOM 1498 O O . ALA A 1 194 ? -8.007 9.309 13.762 1.00 94.94 194 ALA A O 1
ATOM 1499 N N . GLN A 1 195 ? -9.910 8.377 14.529 1.00 93.88 195 GLN A N 1
ATOM 1500 C CA . GLN A 1 195 ? -10.103 9.329 15.623 1.00 93.88 195 GLN A CA 1
ATOM 1501 C C . GLN A 1 195 ? -8.929 9.305 16.610 1.00 93.88 195 GLN A C 1
ATOM 1503 O O . GLN A 1 195 ? -8.390 10.350 16.972 1.00 93.88 195 GLN A O 1
ATOM 1508 N N . VAL A 1 196 ? -8.491 8.109 17.012 1.00 97.31 196 VAL A N 1
ATOM 1509 C CA . VAL A 1 196 ? -7.402 7.952 17.987 1.00 97.31 196 VAL A CA 1
ATOM 1510 C C . VAL A 1 196 ? -6.100 8.550 17.460 1.00 97.31 196 VAL A C 1
ATOM 1512 O O . VAL A 1 196 ? -5.371 9.211 18.196 1.00 97.31 196 VAL A O 1
ATOM 1515 N N . PHE A 1 197 ? -5.796 8.353 16.179 1.00 97.62 197 PHE A N 1
ATOM 1516 C CA . PHE A 1 197 ? -4.623 8.952 15.556 1.00 97.62 197 PHE A CA 1
ATOM 1517 C C . PHE A 1 197 ? -4.688 10.480 15.522 1.00 97.62 197 PHE A C 1
ATOM 1519 O O . PHE A 1 197 ? -3.669 11.125 15.785 1.00 97.62 197 PHE A O 1
ATOM 1526 N N . ASP A 1 198 ? -5.855 11.058 15.247 1.00 94.75 198 ASP A N 1
ATOM 1527 C CA . ASP A 1 198 ? -6.041 12.510 15.241 1.00 94.75 198 ASP A CA 1
ATOM 1528 C C . ASP A 1 198 ? -5.865 13.120 16.638 1.00 94.75 198 ASP A C 1
ATOM 1530 O O . ASP A 1 198 ? -5.165 14.124 16.792 1.00 94.75 198 ASP A O 1
ATOM 1534 N N . GLU A 1 199 ? -6.388 12.460 17.672 1.00 96.25 199 GLU A N 1
ATOM 1535 C CA . GLU A 1 199 ? -6.244 12.875 19.075 1.00 96.25 199 GLU A CA 1
ATOM 1536 C C . GLU A 1 199 ? -4.806 12.730 19.605 1.00 96.25 199 GLU A C 1
ATOM 1538 O O . GLU A 1 199 ? -4.408 13.430 20.537 1.00 96.25 199 GLU A O 1
ATOM 1543 N N . ASN A 1 200 ? -3.991 11.871 18.984 1.00 96.00 200 ASN A N 1
ATOM 1544 C CA . ASN A 1 200 ? -2.625 11.568 19.415 1.00 96.00 200 ASN A CA 1
ATOM 1545 C C . ASN A 1 200 ? -1.562 12.169 18.481 1.00 96.00 200 ASN A C 1
ATOM 1547 O O . ASN A 1 200 ? -0.572 11.524 18.142 1.00 96.00 200 ASN A O 1
ATOM 1551 N N . GLY A 1 201 ? -1.728 13.424 18.062 1.00 93.62 201 GLY A N 1
ATOM 1552 C CA . GLY A 1 201 ? -0.714 14.137 17.268 1.00 93.62 201 GLY A CA 1
ATOM 1553 C C . GLY A 1 201 ? -0.841 13.964 15.751 1.00 93.62 201 GLY A C 1
ATOM 1554 O O . GLY A 1 201 ? 0.115 14.249 15.023 1.00 93.62 201 GLY A O 1
ATOM 1555 N N . GLY A 1 202 ? -2.011 13.527 15.281 1.00 96.00 202 GLY A N 1
ATOM 1556 C CA . GLY A 1 202 ? -2.381 13.476 13.871 1.00 96.00 202 GLY A CA 1
ATOM 1557 C C . GLY A 1 202 ? -1.935 12.201 13.160 1.00 96.00 202 GLY A C 1
ATOM 1558 O O . GLY A 1 202 ? -0.776 11.780 13.250 1.00 96.00 202 GLY A O 1
ATOM 1559 N N . ALA A 1 203 ? -2.832 11.632 12.350 1.00 95.38 203 ALA A N 1
ATOM 1560 C CA . ALA A 1 203 ? -2.582 10.390 11.618 1.00 95.38 203 ALA A CA 1
ATOM 1561 C C . ALA A 1 203 ? -1.308 10.403 10.764 1.00 95.38 203 ALA A C 1
ATOM 1563 O O . ALA A 1 203 ? -0.614 9.389 10.684 1.00 95.38 203 ALA A O 1
ATOM 1564 N N . LYS A 1 204 ? -0.929 11.552 10.192 1.00 95.50 204 LYS A N 1
ATOM 1565 C CA . LYS A 1 204 ? 0.277 11.689 9.356 1.00 95.50 204 LYS A CA 1
ATOM 1566 C C . LYS A 1 204 ? 1.579 11.292 10.069 1.00 95.50 204 LYS A C 1
ATOM 1568 O O . LYS A 1 204 ? 2.507 10.814 9.419 1.00 95.50 204 LYS A O 1
ATOM 1573 N N . THR A 1 205 ? 1.647 11.423 11.393 1.00 95.00 205 THR A N 1
ATOM 1574 C CA . THR A 1 205 ? 2.830 11.076 12.207 1.00 95.00 205 THR A CA 1
ATOM 1575 C C . THR A 1 205 ? 3.094 9.567 12.255 1.00 95.00 205 THR A C 1
ATOM 1577 O O . THR A 1 205 ? 4.206 9.121 12.550 1.00 95.00 205 THR A O 1
ATOM 1580 N N . TYR A 1 206 ? 2.079 8.762 11.945 1.00 96.56 206 TYR A N 1
ATOM 1581 C CA . TYR A 1 206 ? 2.087 7.329 12.189 1.00 96.56 206 TYR A CA 1
ATOM 1582 C C . TYR A 1 206 ? 2.372 6.481 10.955 1.00 96.56 206 TYR A C 1
ATOM 1584 O O . TYR A 1 206 ? 2.220 5.277 11.053 1.00 96.56 206 TYR A O 1
ATOM 1592 N N . TYR A 1 207 ? 2.828 7.032 9.823 1.00 96.44 207 TYR A N 1
ATOM 1593 C CA . TYR A 1 207 ? 3.059 6.248 8.595 1.00 96.44 207 TYR A CA 1
ATOM 1594 C C . TYR A 1 207 ? 4.451 6.382 7.999 1.00 96.44 207 TYR A C 1
ATOM 1596 O O . TYR A 1 207 ? 5.076 7.439 8.043 1.00 96.44 207 TYR A O 1
ATOM 1604 N N . MET A 1 208 ? 4.913 5.285 7.399 1.00 94.69 208 MET A N 1
ATOM 1605 C CA . MET A 1 208 ? 6.201 5.210 6.715 1.00 94.69 208 MET A CA 1
ATOM 1606 C C . MET A 1 208 ? 6.169 5.993 5.402 1.00 94.69 208 MET A C 1
ATOM 1608 O O . MET A 1 208 ? 5.193 5.926 4.679 1.00 94.69 208 MET A O 1
ATOM 1612 N N . SER A 1 209 ? 7.230 6.700 5.022 1.00 94.31 209 SER A N 1
ATOM 1613 C CA . SER A 1 209 ? 7.255 7.469 3.763 1.00 94.31 209 SER A CA 1
ATOM 1614 C C . SER A 1 209 ? 7.266 6.592 2.502 1.00 94.31 209 SER A C 1
ATOM 1616 O O . SER A 1 209 ? 6.708 6.971 1.475 1.00 94.31 209 SER A O 1
ATOM 1618 N N . THR A 1 210 ? 7.884 5.412 2.567 1.00 94.31 210 THR A N 1
ATOM 1619 C CA . THR A 1 210 ? 8.163 4.542 1.408 1.00 94.31 210 THR A CA 1
ATOM 1620 C C . THR A 1 210 ? 7.354 3.243 1.384 1.00 94.31 210 THR A C 1
ATOM 1622 O O . THR A 1 210 ? 7.523 2.429 0.472 1.00 94.31 210 THR A O 1
ATOM 1625 N N . ASP A 1 211 ? 6.473 3.032 2.360 1.00 94.69 211 ASP A N 1
ATOM 1626 C CA . ASP A 1 211 ? 5.626 1.846 2.488 1.00 94.69 211 ASP A CA 1
ATOM 1627 C C . ASP A 1 211 ? 4.203 2.238 2.888 1.00 94.69 211 ASP A C 1
ATOM 1629 O O . ASP A 1 211 ? 3.990 3.304 3.454 1.00 94.69 211 ASP A O 1
ATOM 1633 N N . HIS A 1 212 ? 3.234 1.379 2.574 1.00 94.69 212 HIS A N 1
ATOM 1634 C CA . HIS A 1 212 ? 1.819 1.626 2.826 1.00 94.69 212 HIS A CA 1
ATOM 1635 C C . HIS A 1 212 ? 1.397 1.424 4.288 1.00 94.69 212 HIS A C 1
ATOM 1637 O O . HIS A 1 212 ? 0.291 1.834 4.651 1.00 94.69 212 HIS A O 1
ATOM 1643 N N . HIS A 1 213 ? 2.246 0.803 5.108 1.00 96.19 213 HIS A N 1
ATOM 1644 C CA . HIS A 1 213 ? 1.980 0.562 6.520 1.00 96.19 213 HIS A CA 1
ATOM 1645 C C . HIS A 1 213 ? 2.304 1.769 7.410 1.00 96.19 213 HIS A C 1
ATOM 1647 O O . HIS A 1 213 ? 3.062 2.684 7.068 1.00 96.19 213 HIS A O 1
ATOM 1653 N N . TYR A 1 214 ? 1.721 1.738 8.606 1.00 95.69 214 TYR A N 1
ATOM 1654 C CA . TYR A 1 214 ? 2.114 2.611 9.699 1.00 95.69 214 TYR A CA 1
ATOM 1655 C C . TYR A 1 214 ? 3.575 2.384 10.151 1.00 95.69 214 TYR A C 1
ATOM 1657 O O . TYR A 1 214 ? 4.209 1.375 9.842 1.00 95.69 214 TYR A O 1
ATOM 1665 N N . THR A 1 215 ? 4.134 3.328 10.900 1.00 94.44 215 THR A N 1
ATOM 1666 C CA . THR A 1 215 ? 5.406 3.153 11.606 1.00 94.44 215 THR A CA 1
ATOM 1667 C C . THR A 1 215 ? 5.228 2.223 12.803 1.00 94.44 215 THR A C 1
ATOM 1669 O O . THR A 1 215 ? 4.111 1.967 13.252 1.00 94.44 215 THR A O 1
ATOM 1672 N N . LEU A 1 216 ? 6.338 1.772 13.393 1.00 93.19 216 LEU A N 1
ATOM 1673 C CA . LEU A 1 216 ? 6.287 1.018 14.646 1.00 93.19 216 LEU A CA 1
ATOM 1674 C C . LEU A 1 216 ? 5.631 1.828 15.781 1.00 93.19 216 LEU A C 1
ATOM 1676 O O . LEU A 1 216 ? 4.930 1.255 16.605 1.00 93.19 216 LEU A O 1
ATOM 1680 N N . LYS A 1 217 ? 5.779 3.160 15.776 1.00 92.44 217 LYS A N 1
ATOM 1681 C CA . LYS A 1 217 ? 5.064 4.056 16.695 1.00 92.44 217 LYS A CA 1
ATOM 1682 C C . LYS A 1 217 ? 3.545 3.983 16.486 1.00 92.44 217 LYS A C 1
ATOM 1684 O O . LYS A 1 217 ? 2.802 3.916 17.456 1.00 92.44 217 LYS A O 1
ATOM 1689 N N . GLY A 1 218 ? 3.087 3.959 15.231 1.00 95.62 218 GLY A N 1
ATOM 1690 C CA . GLY A 1 218 ? 1.665 3.805 14.901 1.00 95.62 218 GLY A CA 1
ATOM 1691 C C . GLY A 1 218 ? 1.118 2.443 15.311 1.00 95.62 218 GLY A C 1
ATOM 1692 O O . GLY A 1 218 ? 0.067 2.368 15.940 1.00 95.62 218 GLY A O 1
ATOM 1693 N N . ALA A 1 219 ? 1.869 1.376 15.035 1.00 96.00 219 ALA A N 1
ATOM 1694 C CA . ALA A 1 219 ? 1.525 0.028 15.479 1.00 96.00 219 ALA A CA 1
ATOM 1695 C C . ALA A 1 219 ? 1.455 -0.077 17.012 1.00 96.00 219 ALA A C 1
ATOM 1697 O O . ALA A 1 219 ? 0.555 -0.722 17.544 1.00 96.00 219 ALA A O 1
ATOM 1698 N N . PHE A 1 220 ? 2.381 0.577 17.720 1.00 95.75 220 PHE A N 1
ATOM 1699 C CA . PHE A 1 220 ? 2.400 0.586 19.179 1.00 95.75 220 PHE A CA 1
ATOM 1700 C C . PHE A 1 220 ? 1.202 1.337 19.768 1.00 95.75 220 PHE A C 1
ATOM 1702 O O . PHE A 1 220 ? 0.573 0.824 20.688 1.00 95.75 220 PHE A O 1
ATOM 1709 N N . LEU A 1 221 ? 0.811 2.476 19.183 1.00 96.00 221 LEU A N 1
ATOM 1710 C CA . LEU A 1 221 ? -0.409 3.178 19.587 1.00 96.00 221 LEU A CA 1
ATOM 1711 C C . LEU A 1 221 ? -1.656 2.301 19.386 1.00 96.00 221 LEU A C 1
ATOM 1713 O O . LEU A 1 221 ? -2.442 2.149 20.314 1.00 96.00 221 LEU A O 1
ATOM 1717 N N . VAL A 1 222 ? -1.801 1.650 18.223 1.00 97.38 222 VAL A N 1
ATOM 1718 C CA . VAL A 1 222 ? -2.910 0.702 17.972 1.00 97.38 222 VAL A CA 1
ATOM 1719 C C . VAL A 1 222 ? -2.926 -0.421 19.011 1.00 97.38 222 VAL A C 1
ATOM 1721 O O . VAL A 1 222 ? -3.988 -0.769 19.522 1.00 97.38 222 VAL A O 1
ATOM 1724 N N . TYR A 1 223 ? -1.759 -0.975 19.346 1.00 96.56 223 TYR A N 1
ATOM 1725 C CA . TYR A 1 223 ? -1.621 -1.995 20.383 1.00 96.56 223 TYR A CA 1
ATOM 1726 C C . TYR A 1 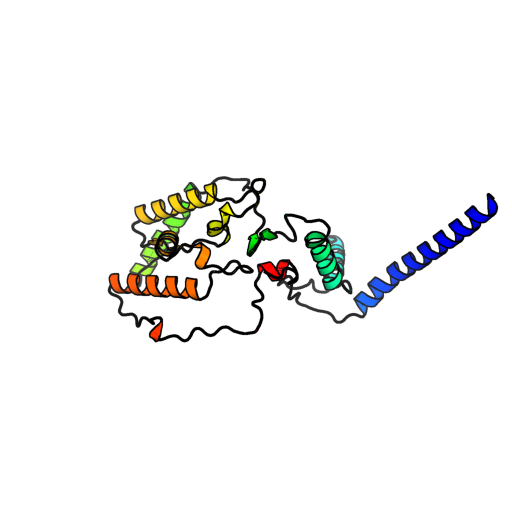223 ? -2.102 -1.498 21.754 1.00 96.56 223 TYR A C 1
ATOM 1728 O O . TYR A 1 223 ? -2.916 -2.173 22.386 1.00 96.56 223 TYR A O 1
ATOM 1736 N N . GLN A 1 224 ? -1.646 -0.324 22.199 1.00 95.56 224 GLN A N 1
ATOM 1737 C CA . GLN A 1 224 ? -2.031 0.230 23.499 1.00 95.56 224 GLN A CA 1
ATOM 1738 C C . GLN A 1 224 ? -3.538 0.489 23.565 1.00 95.56 224 GLN A C 1
ATOM 1740 O O . GLN A 1 224 ? -4.200 0.029 24.495 1.00 95.56 224 GLN A O 1
ATOM 1745 N N . THR A 1 225 ? -4.100 1.118 22.530 1.00 96.62 225 THR A N 1
ATOM 1746 C CA . THR A 1 225 ? -5.542 1.378 22.446 1.00 96.62 225 THR A CA 1
ATOM 1747 C C . THR A 1 225 ? -6.358 0.083 22.433 1.00 96.62 225 THR A C 1
ATOM 1749 O O . THR A 1 225 ? -7.399 -0.008 23.084 1.00 96.62 225 THR A O 1
ATOM 1752 N N . LEU A 1 226 ? -5.885 -0.957 21.738 1.00 96.56 226 LEU A N 1
ATOM 1753 C CA . LEU A 1 226 ? -6.533 -2.268 21.744 1.00 96.56 226 LEU A CA 1
ATOM 1754 C C . LEU A 1 226 ? -6.505 -2.912 23.139 1.00 96.56 226 LEU A C 1
ATOM 1756 O O . LEU A 1 226 ? -7.525 -3.434 23.590 1.00 96.56 226 LEU A O 1
ATOM 1760 N N . CYS A 1 227 ? -5.370 -2.866 23.837 1.00 95.44 227 CYS A N 1
ATOM 1761 C CA . CYS A 1 227 ? -5.243 -3.384 25.200 1.00 95.44 227 CYS A CA 1
ATOM 1762 C C . CYS A 1 227 ? -6.171 -2.660 26.184 1.00 95.44 227 CYS A C 1
ATOM 1764 O O . CYS A 1 227 ? -6.855 -3.313 26.978 1.00 95.44 227 CYS A O 1
ATOM 1766 N N . GLU A 1 228 ? -6.249 -1.332 26.106 1.00 94.50 228 GLU A N 1
ATOM 1767 C CA . GLU A 1 228 ? -7.182 -0.526 26.900 1.00 94.50 228 GLU A CA 1
ATOM 1768 C C . GLU A 1 228 ? -8.634 -0.901 26.598 1.00 94.50 228 GLU A C 1
ATOM 1770 O O . GLU A 1 228 ? -9.429 -1.136 27.517 1.00 94.50 228 GLU A O 1
ATOM 1775 N N . ARG A 1 229 ? -8.972 -1.048 25.309 1.00 95.44 229 ARG A N 1
ATOM 1776 C CA . ARG A 1 229 ? -10.311 -1.454 24.882 1.00 95.44 229 ARG A CA 1
ATOM 1777 C C . ARG A 1 229 ? -10.678 -2.824 25.439 1.00 95.44 229 ARG A C 1
ATOM 1779 O O . ARG A 1 229 ? -11.729 -2.951 26.062 1.00 95.44 229 ARG A O 1
ATOM 1786 N N . LEU A 1 230 ? -9.814 -3.822 25.292 1.00 94.25 230 LEU A N 1
ATOM 1787 C CA . LEU A 1 230 ? -10.050 -5.166 25.825 1.00 94.25 230 LEU A CA 1
ATOM 1788 C C . LEU A 1 230 ? -10.143 -5.168 27.360 1.00 94.25 230 LEU A C 1
ATOM 1790 O O . LEU A 1 230 ? -11.002 -5.851 27.918 1.00 94.25 230 LEU A O 1
ATOM 1794 N N . THR A 1 231 ? -9.343 -4.346 28.043 1.00 94.69 231 THR A N 1
ATOM 1795 C CA . THR A 1 231 ? -9.429 -4.179 29.504 1.00 94.69 231 THR A CA 1
ATOM 1796 C C . THR A 1 231 ? -10.788 -3.618 29.922 1.00 94.69 231 THR A C 1
ATOM 1798 O O . THR A 1 231 ? -11.417 -4.147 30.839 1.00 94.69 231 THR A O 1
ATOM 1801 N N . SER A 1 232 ? -11.310 -2.615 29.205 1.00 93.62 232 SER A N 1
ATOM 1802 C CA . SER A 1 232 ? -12.665 -2.085 29.446 1.00 93.62 232 SER A CA 1
ATOM 1803 C C . SER A 1 232 ? -13.781 -3.108 29.193 1.00 93.62 232 SER A C 1
ATOM 1805 O O . SER A 1 232 ? -14.869 -2.978 29.747 1.00 93.62 232 SER A O 1
ATOM 1807 N N . MET A 1 233 ? -13.503 -4.147 28.398 1.00 92.69 233 MET A N 1
ATOM 1808 C CA . MET A 1 233 ? -14.410 -5.271 28.135 1.00 92.69 233 MET A CA 1
ATOM 1809 C C . MET A 1 233 ? -14.262 -6.408 29.164 1.00 92.69 233 MET A C 1
ATOM 1811 O O . MET A 1 233 ? -14.920 -7.437 29.041 1.00 92.69 233 MET A O 1
ATOM 1815 N N . GLY A 1 234 ? -13.415 -6.234 30.186 1.00 93.62 234 GLY A N 1
ATOM 1816 C CA . GLY A 1 234 ? -13.225 -7.191 31.279 1.00 93.62 234 GLY A CA 1
ATOM 1817 C C . GLY A 1 234 ? -12.106 -8.213 31.060 1.00 93.62 234 GLY A C 1
ATOM 1818 O O . GLY A 1 234 ? -11.954 -9.125 31.874 1.00 93.62 234 GLY A O 1
ATOM 1819 N N . TYR A 1 235 ? -11.306 -8.076 29.998 1.00 93.12 235 TYR A N 1
ATOM 1820 C CA . TYR A 1 235 ? -10.137 -8.930 29.783 1.00 93.12 235 TYR A CA 1
ATOM 1821 C C . TYR A 1 235 ? -8.941 -8.464 30.615 1.00 93.12 235 TYR A C 1
ATOM 1823 O O . TYR A 1 235 ? -8.678 -7.274 30.748 1.00 93.12 235 TYR A O 1
ATOM 1831 N N . VAL A 1 236 ? -8.164 -9.415 31.136 1.00 92.25 236 VAL A N 1
ATOM 1832 C CA . VAL A 1 236 ? -6.906 -9.124 31.837 1.00 92.25 236 VAL A CA 1
ATOM 1833 C C . VAL A 1 236 ? -5.752 -9.376 30.877 1.00 92.25 236 VAL A C 1
ATOM 1835 O O . VAL A 1 236 ? -5.392 -10.526 30.626 1.00 92.25 236 VAL A O 1
ATOM 1838 N N . ILE A 1 237 ? -5.189 -8.301 30.323 1.00 89.06 237 ILE A N 1
ATOM 1839 C CA . ILE A 1 237 ? -4.110 -8.372 29.333 1.00 89.06 237 ILE A CA 1
ATOM 1840 C C . ILE A 1 237 ? -2.876 -7.640 29.870 1.00 89.06 237 ILE A C 1
ATOM 1842 O O . ILE A 1 237 ? -2.960 -6.446 30.166 1.00 89.06 237 ILE A O 1
ATOM 1846 N N . PRO A 1 238 ? -1.717 -8.315 29.981 1.00 88.06 238 PRO A N 1
ATOM 1847 C CA . PRO A 1 238 ? -0.456 -7.638 30.247 1.00 88.06 238 PRO A CA 1
ATOM 1848 C C . PRO A 1 238 ? -0.190 -6.605 29.147 1.00 88.06 238 PRO A C 1
ATOM 1850 O O . PRO A 1 238 ? -0.075 -6.957 27.972 1.00 88.06 238 PRO A O 1
ATOM 1853 N N . THR A 1 239 ? -0.131 -5.333 29.532 1.00 90.69 239 THR A N 1
ATOM 1854 C CA . THR A 1 239 ? 0.030 -4.217 28.597 1.00 90.69 239 THR A CA 1
ATOM 1855 C C . THR A 1 239 ? 1.424 -3.632 28.747 1.00 90.69 239 THR A C 1
ATOM 1857 O O . THR A 1 239 ? 1.820 -3.261 29.849 1.00 90.69 239 THR A O 1
ATOM 1860 N N . LEU A 1 240 ? 2.163 -3.573 27.643 1.00 91.69 240 LEU A N 1
ATOM 1861 C CA . LEU A 1 240 ? 3.472 -2.941 27.573 1.00 91.69 240 LEU A CA 1
ATOM 1862 C C . LEU A 1 240 ? 3.307 -1.426 27.456 1.00 91.69 240 LEU A C 1
ATOM 1864 O O . LEU A 1 240 ? 2.458 -0.922 26.717 1.00 91.69 240 LEU A O 1
ATOM 1868 N N . THR A 1 241 ? 4.157 -0.707 28.168 1.00 88.88 241 THR A N 1
ATOM 1869 C CA . THR A 1 241 ? 4.278 0.747 28.121 1.00 88.88 241 THR A CA 1
ATOM 1870 C C . THR A 1 241 ? 5.556 1.146 27.391 1.00 88.88 241 THR A C 1
ATOM 1872 O O . THR A 1 241 ? 6.426 0.317 27.124 1.00 88.88 241 THR A O 1
ATOM 1875 N N . GLU A 1 242 ? 5.708 2.434 27.086 1.00 84.94 242 GLU A N 1
ATOM 1876 C CA . GLU A 1 242 ? 6.955 2.953 26.507 1.00 84.94 242 GLU A CA 1
ATOM 1877 C C . GLU A 1 242 ? 8.181 2.670 27.392 1.00 84.94 242 GLU A C 1
ATOM 1879 O O . GLU A 1 242 ? 9.285 2.545 26.875 1.00 84.94 242 GLU A O 1
ATOM 1884 N N . ASN A 1 243 ? 7.994 2.510 28.708 1.00 88.75 243 ASN A N 1
ATOM 1885 C CA . ASN A 1 243 ? 9.077 2.183 29.640 1.00 88.75 243 ASN A CA 1
ATOM 1886 C C . ASN A 1 243 ? 9.510 0.710 29.571 1.00 88.75 243 ASN A C 1
ATOM 1888 O O . ASN A 1 243 ? 10.595 0.373 30.043 1.00 88.75 243 ASN A O 1
ATOM 1892 N N . ASP A 1 244 ? 8.678 -0.159 28.992 1.00 90.56 244 ASP A N 1
ATOM 1893 C CA . ASP A 1 244 ? 8.959 -1.590 28.847 1.00 90.56 244 ASP A CA 1
ATOM 1894 C C . ASP A 1 244 ? 9.670 -1.909 27.522 1.00 90.56 244 ASP A C 1
ATOM 1896 O O . ASP A 1 244 ? 10.095 -3.044 27.294 1.00 90.56 244 ASP A O 1
ATOM 1900 N N . LEU A 1 245 ? 9.796 -0.916 26.635 1.00 89.12 245 LEU A N 1
ATOM 1901 C CA . LEU A 1 245 ? 10.315 -1.075 25.284 1.00 89.12 245 LEU A CA 1
ATOM 1902 C C . LEU A 1 245 ? 11.526 -0.178 25.031 1.00 89.12 245 LEU A C 1
ATOM 1904 O O . LEU A 1 245 ? 11.575 0.983 25.422 1.00 89.12 245 LEU A O 1
ATOM 1908 N N . LEU A 1 246 ? 12.489 -0.709 24.278 1.00 87.88 246 LEU A N 1
ATOM 1909 C CA . LEU A 1 246 ? 13.582 0.072 23.711 1.00 87.88 246 LEU A CA 1
ATOM 1910 C C . LEU A 1 246 ? 13.372 0.203 22.203 1.00 87.88 246 LEU A C 1
ATOM 1912 O O . LEU A 1 246 ? 13.579 -0.749 21.451 1.00 87.88 246 LEU A O 1
ATOM 1916 N N . PHE A 1 247 ? 12.999 1.398 21.753 1.00 84.19 247 PHE A N 1
ATOM 1917 C CA . PHE A 1 247 ? 12.966 1.720 20.330 1.00 84.19 247 PHE A CA 1
ATOM 1918 C C . PHE A 1 247 ? 14.367 2.119 19.861 1.00 84.19 247 PHE A C 1
ATOM 1920 O O . PHE A 1 247 ? 14.832 3.226 20.124 1.00 84.19 247 PHE A O 1
ATOM 1927 N N . SER A 1 248 ? 15.048 1.217 19.157 1.00 85.56 248 SER A N 1
ATOM 1928 C CA . SER A 1 248 ? 16.337 1.498 18.522 1.00 85.56 248 SER A CA 1
ATOM 1929 C C . SER A 1 248 ? 16.167 1.717 17.023 1.00 85.56 248 SER A C 1
ATOM 1931 O O . SER A 1 248 ? 15.579 0.880 16.335 1.00 85.56 248 SER A O 1
ATOM 1933 N N . ALA A 1 249 ? 16.731 2.805 16.501 1.00 83.56 249 ALA A N 1
ATOM 1934 C CA . ALA A 1 249 ? 16.878 2.970 15.062 1.00 83.56 249 ALA A CA 1
ATOM 1935 C C . ALA A 1 249 ? 17.835 1.904 14.507 1.00 83.56 249 ALA A C 1
ATOM 1937 O O . ALA A 1 249 ? 18.838 1.565 15.135 1.00 83.56 249 ALA A O 1
ATOM 1938 N N . VAL A 1 250 ? 17.526 1.392 13.318 1.00 84.94 250 VAL A N 1
ATOM 1939 C CA . VAL A 1 250 ? 18.420 0.512 12.563 1.00 84.94 250 VAL A CA 1
ATOM 1940 C C . VAL A 1 250 ? 19.127 1.370 11.516 1.00 84.94 250 VAL A C 1
ATOM 1942 O O . VAL A 1 250 ? 18.475 2.149 10.829 1.00 84.94 250 VAL A O 1
ATOM 1945 N N . GLU A 1 251 ? 20.451 1.245 11.393 1.00 84.75 251 GLU A N 1
ATOM 1946 C CA . GLU A 1 251 ? 21.242 2.035 10.427 1.00 84.75 251 GLU A CA 1
ATOM 1947 C C . GLU A 1 251 ? 20.943 1.670 8.965 1.00 84.75 251 GLU A C 1
ATOM 1949 O O . GLU A 1 251 ? 21.170 2.465 8.053 1.00 84.75 251 GLU A O 1
ATOM 1954 N N . ALA A 1 252 ? 20.436 0.459 8.728 1.00 85.88 252 ALA A N 1
ATOM 1955 C CA . ALA A 1 252 ? 20.058 0.011 7.400 1.00 85.88 252 ALA A CA 1
ATOM 1956 C C . ALA A 1 252 ? 18.857 0.817 6.868 1.00 85.88 252 ALA A C 1
ATOM 1958 O O . ALA A 1 252 ? 17.885 1.032 7.598 1.00 85.88 252 ALA A O 1
ATOM 1959 N N . PRO A 1 253 ? 18.874 1.219 5.583 1.00 83.06 253 PRO A N 1
ATOM 1960 C CA . PRO A 1 253 ? 17.749 1.917 4.985 1.00 83.06 253 PRO A CA 1
ATOM 1961 C C . PRO A 1 253 ? 16.520 1.008 4.956 1.00 83.06 253 PRO A C 1
ATOM 1963 O O . PRO A 1 253 ? 16.595 -0.166 4.587 1.00 83.06 253 PRO A O 1
ATOM 1966 N N . PHE A 1 254 ? 15.366 1.570 5.299 1.00 87.50 254 PHE A N 1
ATOM 1967 C CA . PHE A 1 254 ? 14.104 0.856 5.199 1.00 87.50 254 PHE A CA 1
ATOM 1968 C C . PHE A 1 254 ? 13.648 0.760 3.732 1.00 87.50 254 PHE A C 1
ATOM 1970 O O . PHE A 1 254 ? 13.318 1.760 3.086 1.00 87.50 254 PHE A O 1
ATOM 1977 N N . LEU A 1 255 ? 13.632 -0.463 3.197 1.00 89.00 255 LEU A N 1
ATOM 1978 C CA . LEU A 1 255 ? 13.263 -0.766 1.812 1.00 89.00 255 LEU A CA 1
ATOM 1979 C C . LEU A 1 255 ? 11.756 -1.036 1.687 1.00 89.00 255 LEU A C 1
ATOM 1981 O O . LEU A 1 255 ? 11.320 -2.179 1.565 1.00 89.00 255 LEU A O 1
ATOM 1985 N N . GLY A 1 256 ? 10.960 0.032 1.735 1.00 92.06 256 GLY A N 1
ATOM 1986 C CA . GLY A 1 256 ? 9.504 -0.043 1.618 1.00 92.06 256 GLY A CA 1
ATOM 1987 C C . GLY A 1 256 ? 8.990 -0.586 0.275 1.00 92.06 256 GLY A C 1
ATOM 1988 O O . GLY A 1 256 ? 9.632 -0.482 -0.774 1.00 92.06 256 GLY A O 1
ATOM 1989 N N . SER A 1 257 ? 7.779 -1.145 0.285 1.00 92.44 257 SER A N 1
ATOM 1990 C CA . SER A 1 257 ? 7.144 -1.728 -0.908 1.00 92.44 257 SER A CA 1
ATOM 1991 C C . SER A 1 257 ? 6.960 -0.729 -2.056 1.00 92.44 257 SER A C 1
ATOM 1993 O O . SER A 1 257 ? 7.089 -1.113 -3.221 1.00 92.44 257 SER A O 1
ATOM 1995 N N . ARG A 1 258 ? 6.716 0.554 -1.756 1.00 94.12 258 ARG A N 1
ATOM 1996 C CA . ARG A 1 258 ? 6.549 1.596 -2.783 1.00 94.12 258 ARG A CA 1
ATOM 1997 C C . ARG A 1 258 ? 7.883 2.088 -3.325 1.00 94.12 258 ARG A C 1
ATOM 1999 O O . ARG A 1 258 ? 7.983 2.364 -4.517 1.00 94.12 258 ARG A O 1
ATOM 2006 N N . SER A 1 259 ? 8.931 2.147 -2.500 1.00 93.88 259 SER A N 1
ATOM 2007 C CA . SER A 1 259 ? 10.270 2.480 -3.007 1.00 93.88 259 SER A CA 1
ATOM 2008 C C . SER A 1 259 ? 10.824 1.357 -3.879 1.00 93.88 259 SER A C 1
ATOM 2010 O O . SER A 1 259 ? 11.467 1.639 -4.891 1.00 93.88 259 SER A O 1
ATOM 2012 N N . ARG A 1 260 ? 10.497 0.098 -3.566 1.00 93.81 260 ARG A N 1
ATOM 2013 C CA . ARG A 1 260 ? 10.814 -1.057 -4.411 1.00 93.81 260 ARG A CA 1
ATOM 2014 C C . ARG A 1 260 ? 10.210 -0.946 -5.812 1.00 93.81 260 ARG A C 1
ATOM 2016 O O . ARG A 1 260 ? 10.927 -1.176 -6.783 1.00 93.81 260 ARG A O 1
ATOM 2023 N N . ALA A 1 261 ? 8.949 -0.520 -5.933 1.00 93.19 261 ALA A N 1
ATOM 2024 C CA . ALA A 1 261 ? 8.306 -0.269 -7.232 1.00 93.19 261 ALA A CA 1
ATOM 2025 C C . ALA A 1 261 ? 9.042 0.799 -8.071 1.00 93.19 261 ALA A C 1
ATOM 2027 O O . ALA A 1 261 ? 8.979 0.796 -9.300 1.00 93.19 261 ALA A O 1
ATOM 2028 N N . LEU A 1 262 ? 9.810 1.673 -7.413 1.00 94.62 262 LEU A N 1
ATOM 2029 C CA . LEU A 1 262 ? 10.674 2.681 -8.029 1.00 94.62 262 LEU A CA 1
ATOM 2030 C C . LEU A 1 262 ? 12.164 2.301 -8.006 1.00 94.62 262 LEU A C 1
ATOM 2032 O O . LEU A 1 262 ? 13.028 3.173 -8.120 1.00 94.62 262 LEU A O 1
ATOM 2036 N N . TYR A 1 263 ? 12.491 1.013 -7.859 1.00 94.06 263 TYR A N 1
ATOM 2037 C CA . TYR A 1 263 ? 13.867 0.497 -7.855 1.00 94.06 263 TYR A CA 1
ATOM 2038 C C . TYR A 1 263 ? 14.782 1.168 -6.812 1.00 94.06 263 TYR A C 1
ATOM 2040 O O . TYR A 1 263 ? 15.995 1.283 -7.024 1.00 94.06 263 TYR A O 1
ATOM 2048 N N . TYR A 1 264 ? 14.195 1.617 -5.697 1.00 92.75 264 TYR A N 1
ATOM 2049 C CA . TYR A 1 264 ? 14.860 2.331 -4.602 1.00 92.75 264 TYR A CA 1
ATOM 2050 C C . TYR A 1 264 ? 15.613 3.593 -5.058 1.00 92.75 264 TYR A C 1
ATOM 2052 O O . TYR A 1 264 ? 16.639 3.959 -4.485 1.00 92.75 264 TYR A O 1
ATOM 2060 N N . LEU A 1 265 ? 15.141 4.231 -6.135 1.00 90.81 265 LEU A N 1
ATOM 2061 C CA . LEU A 1 265 ? 15.757 5.433 -6.699 1.00 90.81 265 LEU A CA 1
ATOM 2062 C C . LEU A 1 265 ? 15.462 6.714 -5.902 1.00 90.81 265 LEU A C 1
ATOM 2064 O O . LEU A 1 265 ? 16.400 7.495 -5.728 1.00 90.81 265 LEU A O 1
ATOM 2068 N N . PRO A 1 266 ? 14.228 6.964 -5.418 1.00 82.38 266 PRO A N 1
ATOM 2069 C CA . PRO A 1 266 ? 13.964 8.135 -4.590 1.00 82.38 266 PRO A CA 1
ATOM 2070 C C . PRO A 1 266 ? 14.727 8.049 -3.266 1.00 82.38 266 PRO A C 1
ATOM 2072 O O . PRO A 1 266 ? 14.678 7.024 -2.583 1.00 82.38 266 PRO A O 1
ATOM 2075 N N . ARG A 1 267 ? 15.408 9.136 -2.898 1.00 65.75 267 ARG A N 1
ATOM 2076 C CA . ARG A 1 267 ? 15.920 9.352 -1.541 1.00 65.75 267 ARG A CA 1
ATOM 2077 C C . ARG A 1 267 ? 14.973 10.337 -0.868 1.00 65.75 267 ARG A C 1
ATOM 2079 O O . ARG A 1 267 ? 15.022 11.519 -1.189 1.00 65.75 267 ARG A O 1
ATOM 2086 N N . LEU A 1 268 ? 14.084 9.799 -0.043 1.00 65.00 268 LEU A N 1
ATOM 2087 C CA . LEU A 1 268 ? 13.162 10.545 0.811 1.00 65.00 268 LEU A CA 1
ATOM 2088 C C . LEU A 1 268 ? 13.725 10.612 2.230 1.00 65.00 268 LEU A C 1
ATOM 2090 O O . LEU A 1 268 ? 14.435 9.646 2.602 1.00 65.00 268 LEU A O 1
#

pLDDT: mean 91.88, std 7.79, range [50.75, 98.31]

Secondary structure (DSSP, 8-state):
--HHHHHHHHHHHHHHHHHHHHHHHHHHHHHHHSPP-SEETTTTEEPPPPPP--HHHHHHSHHHHHHHHHHHHH-TTHHHHHHHHHHHHHHTS--S-BTTEEEETTEEEE-----S---HHHHHHHHHHHHHHHHHHHHHTT----EEE---HHHHTGGGS-TTS---HHHHHHHHHHHHHHHHHTT--EEEHHHHHHHTT-GGGGB-SSSSSBPHHHHHHHHHHHHHHHHHTT-------GGG---PPPSS----HHHHHTTT----

Radius of gyration: 27.16 Å; chains: 1; bounding box: 58×49×86 Å